Protein AF-0000000087516865 (afdb_homodimer)

Structure (mmCIF, N/CA/C/O backbone):
data_AF-0000000087516865-model_v1
#
loop_
_entity.id
_entity.type
_entity.pdbx_description
1 polymer 'ADF-H domain-containing protein'
#
loop_
_atom_site.group_PDB
_atom_site.id
_atom_site.type_symbol
_atom_site.label_atom_id
_atom_site.label_alt_id
_atom_site.label_comp_id
_atom_site.label_asym_id
_atom_site.label_entity_id
_atom_site.label_seq_id
_atom_site.pdbx_PDB_ins_code
_atom_site.Cartn_x
_atom_site.Cartn_y
_atom_site.Cartn_z
_atom_site.occupancy
_atom_site.B_iso_or_equiv
_atom_site.auth_seq_id
_atom_site.auth_comp_id
_atom_site.auth_asym_id
_atom_site.auth_atom_id
_atom_site.pdbx_PDB_model_num
ATOM 1 N N . MET A 1 1 ? 11.695 22.781 -21.797 1 30.11 1 MET A N 1
ATOM 2 C CA . MET A 1 1 ? 11.281 21.375 -21.797 1 30.11 1 MET A CA 1
ATOM 3 C C . MET A 1 1 ? 11.57 20.719 -20.453 1 30.11 1 MET A C 1
ATOM 5 O O . MET A 1 1 ? 12.734 20.531 -20.094 1 30.11 1 MET A O 1
ATOM 9 N N . GLN A 1 2 ? 11.273 21.016 -19.172 1 30.73 2 GLN A N 1
ATOM 10 C CA . GLN A 1 2 ? 12.008 20.766 -17.953 1 30.73 2 GLN A CA 1
ATOM 11 C C . GLN A 1 2 ? 11.891 19.297 -17.531 1 30.73 2 GLN A C 1
ATOM 13 O O . GLN A 1 2 ? 10.836 18.844 -17.078 1 30.73 2 GLN A O 1
ATOM 18 N N . ALA A 1 3 ? 12.273 18.328 -18.219 1 33.59 3 ALA A N 1
ATOM 19 C CA . ALA A 1 3 ? 12.148 16.875 -18.266 1 33.59 3 ALA A CA 1
ATOM 20 C C . ALA A 1 3 ? 12.891 16.234 -17.094 1 33.59 3 ALA A C 1
ATOM 22 O O . ALA A 1 3 ? 13.023 15.008 -17.047 1 33.59 3 ALA A O 1
ATOM 23 N N . ILE A 1 4 ? 13.914 16.797 -16.484 1 36.66 4 ILE A N 1
ATOM 24 C CA . ILE A 1 4 ? 15.117 16.422 -15.75 1 36.66 4 ILE A CA 1
ATOM 25 C C . ILE A 1 4 ? 14.742 15.586 -14.531 1 36.66 4 ILE A C 1
ATOM 27 O O . ILE A 1 4 ? 15.445 14.641 -14.172 1 36.66 4 ILE A O 1
ATOM 31 N N . ASN A 1 5 ? 13.781 16.094 -13.68 1 39.19 5 ASN A N 1
ATOM 32 C CA . ASN A 1 5 ? 13.578 15.727 -12.281 1 39.19 5 ASN A CA 1
ATOM 33 C C . ASN A 1 5 ? 13.211 14.25 -12.148 1 39.19 5 ASN A C 1
ATOM 35 O O . ASN A 1 5 ? 12.961 13.773 -11.039 1 39.19 5 ASN A O 1
ATOM 39 N N . LEU A 1 6 ? 12.797 13.703 -13.016 1 45.78 6 LEU A N 1
ATOM 40 C CA . LEU A 1 6 ? 12.547 12.273 -13.133 1 45.78 6 LEU A CA 1
ATOM 41 C C . LEU A 1 6 ? 13.789 11.469 -12.758 1 45.78 6 LEU A C 1
ATOM 43 O O . LEU A 1 6 ? 13.766 10.242 -12.75 1 45.78 6 LEU A O 1
ATOM 47 N N . ASP A 1 7 ? 15.141 12.062 -12.922 1 53.12 7 ASP A N 1
ATOM 48 C CA . ASP A 1 7 ? 16.484 11.578 -13.219 1 53.12 7 ASP A CA 1
ATOM 49 C C . ASP A 1 7 ? 17.031 10.75 -12.062 1 53.12 7 ASP A C 1
ATOM 51 O O . ASP A 1 7 ? 17.438 9.594 -12.25 1 53.12 7 ASP A O 1
ATOM 55 N N . PHE A 1 8 ? 17.828 11.5 -11.195 1 48.72 8 PHE A N 1
ATOM 56 C CA . PHE A 1 8 ? 18.609 10.82 -10.172 1 48.72 8 PHE A CA 1
ATOM 57 C C . PHE A 1 8 ? 17.703 10.109 -9.18 1 48.72 8 PHE A C 1
ATOM 59 O O . PHE A 1 8 ? 17.953 8.961 -8.812 1 48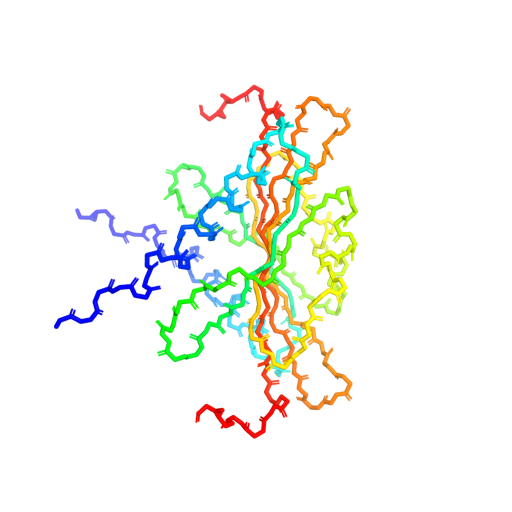.72 8 PHE A O 1
ATOM 66 N N . TYR A 1 9 ? 16.734 10.844 -8.844 1 59.59 9 TYR A N 1
ATOM 67 C CA . TYR A 1 9 ? 15.812 10.273 -7.863 1 59.59 9 TYR A CA 1
ATOM 68 C C . TYR A 1 9 ? 15.031 9.109 -8.469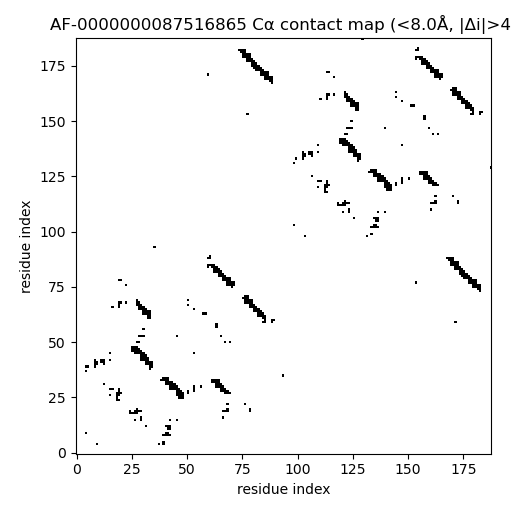 1 59.59 9 TYR A C 1
ATOM 70 O O . TYR A 1 9 ? 14.812 8.094 -7.805 1 59.59 9 TYR A O 1
ATOM 78 N N . SER A 1 10 ? 15.023 9.375 -9.695 1 70 10 SER A N 1
ATOM 79 C CA . SER A 1 10 ? 14.297 8.32 -10.406 1 70 10 SER A CA 1
ATOM 80 C C . SER A 1 10 ? 15.109 7.035 -10.469 1 70 10 SER A C 1
ATOM 82 O O . SER A 1 10 ? 14.57 5.941 -10.281 1 70 10 SER A O 1
ATOM 84 N N . LEU A 1 11 ? 16.453 7.383 -10.57 1 72.62 11 LEU A N 1
ATOM 85 C CA . LEU A 1 11 ? 17.297 6.203 -10.695 1 72.62 11 LEU A CA 1
ATOM 86 C C . LEU A 1 11 ? 17.391 5.461 -9.367 1 72.62 11 LEU A C 1
ATOM 88 O O . LEU A 1 11 ? 17.344 4.23 -9.328 1 72.62 11 LEU A O 1
ATOM 92 N N . SER A 1 12 ? 17.609 6.242 -8.367 1 81.56 12 SER A N 1
ATOM 93 C CA . SER A 1 12 ? 17.734 5.625 -7.055 1 81.56 12 SER A CA 1
ATOM 94 C C . SER A 1 12 ? 16.438 4.898 -6.664 1 81.56 12 SER A C 1
ATOM 96 O O . SER A 1 12 ? 16.484 3.797 -6.113 1 81.56 12 SER A O 1
ATOM 98 N N . ARG A 1 13 ? 15.344 5.488 -7.008 1 84.81 13 ARG A N 1
ATOM 99 C CA . ARG A 1 13 ? 14.055 4.883 -6.699 1 84.81 13 ARG A CA 1
ATOM 100 C C . ARG A 1 13 ? 13.836 3.609 -7.512 1 84.81 13 ARG A C 1
ATOM 102 O O . ARG A 1 13 ? 13.398 2.592 -6.973 1 84.81 13 ARG A O 1
ATOM 109 N N . LEU A 1 14 ? 14.266 3.746 -8.711 1 85.62 14 LEU A N 1
ATOM 110 C CA . LEU A 1 14 ? 14.094 2.598 -9.594 1 85.62 14 LEU A CA 1
ATOM 111 C C . LEU A 1 14 ? 14.977 1.437 -9.156 1 85.62 14 LEU A C 1
ATOM 113 O O . LEU A 1 14 ? 14.531 0.289 -9.117 1 85.62 14 LEU A O 1
ATOM 117 N N . THR A 1 15 ? 16.203 1.805 -8.852 1 91.25 15 THR A N 1
ATOM 118 C CA . THR A 1 15 ? 17.141 0.777 -8.422 1 91.25 15 THR A CA 1
ATOM 119 C C . THR A 1 15 ? 16.672 0.11 -7.137 1 91.25 15 THR A C 1
ATOM 121 O O . THR A 1 15 ? 16.719 -1.115 -7.012 1 91.25 15 THR A O 1
ATOM 124 N N . ALA A 1 16 ? 16.219 0.904 -6.258 1 92.56 16 ALA A N 1
ATOM 125 C CA . ALA A 1 16 ? 15.734 0.371 -4.984 1 92.56 16 ALA A CA 1
ATOM 126 C C . ALA A 1 16 ? 14.539 -0.547 -5.191 1 92.56 16 ALA A C 1
ATOM 128 O O . ALA A 1 16 ? 14.445 -1.612 -4.578 1 92.56 16 ALA A O 1
ATOM 129 N N . LYS A 1 17 ? 13.68 -0.044 -6.043 1 93 17 LYS A N 1
ATOM 130 C CA . LYS A 1 17 ? 12.5 -0.838 -6.367 1 93 17 LYS A CA 1
ATOM 131 C C . LYS A 1 17 ? 12.891 -2.176 -6.988 1 93 17 LYS A C 1
ATOM 133 O O . LYS A 1 17 ? 12.383 -3.225 -6.586 1 93 17 LYS A O 1
ATOM 138 N N . GLU A 1 18 ? 13.789 -2.15 -7.891 1 93.69 18 GLU A N 1
ATOM 139 C CA . GLU A 1 18 ? 14.234 -3.363 -8.57 1 93.69 18 GLU A CA 1
ATOM 140 C C . GLU A 1 18 ? 14.922 -4.32 -7.602 1 93.69 18 GLU A C 1
ATOM 142 O O . GLU A 1 18 ? 14.766 -5.539 -7.711 1 93.69 18 GLU A O 1
ATOM 147 N N . ASP A 1 19 ? 15.672 -3.762 -6.707 1 95.06 19 ASP A N 1
ATOM 148 C CA . ASP A 1 19 ? 16.344 -4.582 -5.703 1 95.06 19 ASP A CA 1
ATOM 149 C C . ASP A 1 19 ? 15.336 -5.336 -4.844 1 95.06 19 ASP A C 1
ATOM 151 O O . ASP A 1 19 ? 15.508 -6.523 -4.57 1 95.06 19 ASP A O 1
ATOM 155 N N . VAL A 1 20 ? 14.305 -4.684 -4.496 1 94.88 20 VAL A N 1
ATOM 156 C CA . VAL A 1 20 ? 13.289 -5.293 -3.646 1 94.88 20 VAL A CA 1
ATOM 157 C C . VAL A 1 20 ? 12.555 -6.383 -4.422 1 94.88 20 VAL A C 1
ATOM 159 O O . VAL A 1 20 ? 12.219 -7.43 -3.869 1 94.88 20 VAL A O 1
ATOM 162 N N . LEU A 1 21 ? 12.383 -6.148 -5.719 1 92.62 21 LEU A N 1
ATOM 163 C CA . LEU A 1 21 ? 11.625 -7.074 -6.551 1 92.62 21 LEU A CA 1
ATOM 164 C C . LEU A 1 21 ? 12.469 -8.297 -6.906 1 92.62 21 LEU A C 1
ATOM 166 O O . LEU A 1 21 ? 11.93 -9.328 -7.305 1 92.62 21 LEU A O 1
ATOM 170 N N . ASN A 1 22 ? 13.711 -8.172 -6.707 1 93 22 ASN A N 1
ATOM 171 C CA . ASN A 1 22 ? 14.641 -9.234 -7.066 1 93 22 ASN A CA 1
ATOM 172 C C . ASN A 1 22 ? 14.883 -10.188 -5.895 1 93 22 ASN A C 1
ATOM 174 O O . ASN A 1 22 ? 15.547 -9.836 -4.922 1 93 22 ASN A O 1
ATOM 178 N N . PRO A 1 23 ? 14.414 -11.398 -5.984 1 90.69 23 PRO A N 1
ATOM 179 C CA . PRO A 1 23 ? 14.57 -12.344 -4.883 1 90.69 23 PRO A CA 1
ATOM 180 C C . PRO A 1 23 ? 16.031 -12.688 -4.598 1 90.69 23 PRO A C 1
ATOM 182 O O . PRO A 1 23 ? 16.344 -13.242 -3.541 1 90.69 23 PRO A O 1
ATOM 185 N N . ARG A 1 24 ? 16.922 -12.336 -5.406 1 91.81 24 ARG A N 1
ATOM 186 C CA . ARG A 1 24 ? 18.344 -12.633 -5.23 1 91.81 24 ARG A CA 1
ATOM 187 C C . ARG A 1 24 ? 19.062 -11.484 -4.527 1 91.81 24 ARG A C 1
ATOM 189 O O . ARG A 1 24 ? 20.203 -11.641 -4.098 1 91.81 24 ARG A O 1
ATOM 196 N N . SER A 1 25 ? 18.391 -10.367 -4.438 1 94.06 25 SER A N 1
ATOM 197 C CA . SER A 1 25 ? 19 -9.211 -3.795 1 94.06 25 SER A CA 1
ATOM 198 C C . SER A 1 25 ? 18.906 -9.297 -2.277 1 94.06 25 SER A C 1
ATOM 200 O O . SER A 1 25 ? 17.891 -9.758 -1.746 1 94.06 25 SER A O 1
ATOM 202 N N . SER A 1 26 ? 19.922 -8.781 -1.544 1 94.5 26 SER A N 1
ATOM 203 C CA . SER A 1 26 ? 19.859 -8.719 -0.087 1 94.5 26 SER A CA 1
ATOM 204 C C . SER A 1 26 ? 18.953 -7.594 0.386 1 94.5 26 SER A C 1
ATOM 206 O O . SER A 1 26 ? 18.469 -7.617 1.515 1 94.5 26 SER A O 1
ATOM 208 N N . ILE A 1 27 ? 18.812 -6.566 -0.477 1 95.25 27 ILE A N 1
ATOM 209 C CA . ILE A 1 27 ? 17.922 -5.461 -0.157 1 95.25 27 ILE A CA 1
ATOM 210 C C . ILE A 1 27 ? 16.469 -5.887 -0.373 1 95.25 27 ILE A C 1
ATOM 212 O O . ILE A 1 27 ? 16.078 -6.215 -1.494 1 95.25 27 ILE A O 1
ATOM 216 N N . ASN A 1 28 ? 15.781 -5.922 0.75 1 96.25 28 ASN A N 1
ATOM 217 C CA . ASN A 1 28 ? 14.422 -6.441 0.596 1 96.25 28 ASN A CA 1
ATOM 218 C C . ASN A 1 28 ? 13.375 -5.414 1.013 1 96.25 28 ASN A C 1
ATOM 220 O O . ASN A 1 28 ? 12.188 -5.727 1.093 1 96.25 28 ASN A O 1
ATOM 224 N N . TRP A 1 29 ? 13.766 -4.238 1.373 1 96.62 29 TRP A N 1
ATOM 225 C CA . TRP A 1 29 ? 12.797 -3.17 1.573 1 96.62 29 TRP A CA 1
ATOM 226 C C . TRP A 1 29 ? 13.383 -1.817 1.186 1 96.62 29 TRP A C 1
ATOM 228 O O . TRP A 1 29 ? 14.602 -1.644 1.176 1 96.62 29 TRP A O 1
ATOM 238 N N . ALA A 1 30 ? 12.531 -0.885 0.83 1 95.75 30 ALA A N 1
ATOM 239 C CA . ALA A 1 30 ? 12.859 0.488 0.46 1 95.75 30 ALA A CA 1
ATOM 240 C C . ALA A 1 30 ? 11.75 1.45 0.872 1 95.75 30 ALA A C 1
ATOM 242 O O . ALA A 1 30 ? 10.57 1.099 0.832 1 95.75 30 ALA A O 1
ATOM 243 N N . LEU A 1 31 ? 12.188 2.646 1.253 1 94.12 31 LEU A N 1
ATOM 244 C CA . LEU A 1 31 ? 11.273 3.701 1.668 1 94.12 31 LEU A CA 1
ATOM 245 C C . LEU A 1 31 ? 11.414 4.93 0.775 1 94.12 31 LEU A C 1
ATOM 247 O O . LEU A 1 31 ? 12.531 5.387 0.513 1 94.12 31 LEU A O 1
ATOM 251 N N . PHE A 1 32 ? 10.266 5.387 0.317 1 91.69 32 PHE A N 1
ATOM 252 C CA . PHE A 1 32 ? 10.242 6.551 -0.562 1 91.69 32 PHE A CA 1
ATOM 253 C C . PHE A 1 32 ? 9.438 7.684 0.066 1 91.69 32 PHE A C 1
ATOM 255 O O . PHE A 1 32 ? 8.391 7.453 0.673 1 91.69 32 PHE A O 1
ATOM 262 N N . ALA A 1 33 ? 10.008 8.812 -0.042 1 88.38 33 ALA A N 1
ATOM 263 C CA . ALA A 1 33 ? 9.32 10 0.451 1 88.38 33 ALA A CA 1
ATOM 264 C C . ALA A 1 33 ? 8.852 10.883 -0.704 1 88.38 33 ALA A C 1
ATOM 266 O O . ALA A 1 33 ? 9.547 11.016 -1.714 1 88.38 33 ALA A O 1
ATOM 267 N N . TYR A 1 34 ? 7.656 11.32 -0.483 1 78.88 34 TYR A N 1
ATOM 268 C CA . TYR A 1 34 ? 7.121 12.273 -1.453 1 78.88 34 TYR A CA 1
ATOM 269 C C . TYR A 1 34 ? 7.77 13.641 -1.294 1 78.88 34 TYR A C 1
ATOM 271 O O . TYR A 1 34 ? 7.867 14.164 -0.181 1 78.88 34 TYR A O 1
ATOM 279 N N . ASP A 1 35 ? 8.336 14 -2.441 1 70.75 35 ASP A N 1
ATOM 280 C CA . ASP A 1 35 ? 8.891 15.352 -2.459 1 70.75 35 ASP A CA 1
ATOM 281 C C . ASP A 1 35 ? 7.84 16.359 -2.918 1 70.75 35 ASP A C 1
ATOM 283 O O . ASP A 1 35 ? 7.398 16.328 -4.066 1 70.75 35 ASP A O 1
ATOM 287 N N . GLY A 1 36 ? 7.18 17.078 -2.062 1 64.12 36 GLY A N 1
ATOM 288 C CA . GLY A 1 36 ? 6.137 18.062 -2.301 1 64.12 36 GLY A CA 1
ATOM 289 C C . GLY A 1 36 ? 6.488 19.047 -3.391 1 64.12 36 GLY A C 1
ATOM 290 O O . GLY A 1 36 ? 5.602 19.562 -4.078 1 64.12 36 GLY A O 1
ATOM 291 N N . ILE A 1 37 ? 7.723 19.297 -3.578 1 59.56 37 ILE A N 1
ATOM 292 C CA . ILE A 1 37 ? 8.117 20.344 -4.527 1 59.56 37 ILE A CA 1
ATOM 293 C C . ILE A 1 37 ? 8.031 19.797 -5.949 1 59.56 37 ILE A C 1
ATOM 295 O O . ILE A 1 37 ? 7.43 20.422 -6.824 1 59.56 37 ILE A O 1
ATOM 299 N N . THR A 1 38 ? 8.469 18.562 -6.188 1 60.38 38 THR A N 1
ATOM 300 C CA . THR A 1 38 ? 8.539 18.016 -7.531 1 60.38 38 THR A CA 1
ATOM 301 C C . THR A 1 38 ? 7.473 16.938 -7.73 1 60.38 38 THR A C 1
ATOM 303 O O . THR A 1 38 ? 7.246 16.484 -8.852 1 60.38 38 THR A O 1
ATOM 306 N N . ASN A 1 39 ? 6.695 16.703 -6.695 1 66.25 39 ASN A N 1
ATOM 307 C CA . ASN A 1 39 ? 5.703 15.633 -6.715 1 66.25 39 ASN A CA 1
ATOM 308 C C . ASN A 1 39 ? 6.336 14.289 -7.055 1 66.25 39 ASN A C 1
ATOM 310 O O . ASN A 1 39 ? 5.711 13.453 -7.703 1 66.25 39 ASN A O 1
ATOM 314 N N . ASN A 1 40 ? 7.664 14.32 -6.93 1 71.88 40 ASN A N 1
ATOM 315 C CA . ASN A 1 40 ? 8.367 13.062 -7.184 1 71.88 40 ASN A CA 1
ATOM 316 C C . ASN A 1 40 ? 8.664 12.32 -5.883 1 71.88 40 ASN A C 1
ATOM 318 O O . ASN A 1 40 ? 8.688 12.922 -4.809 1 71.88 40 ASN A O 1
ATOM 322 N N . LEU A 1 41 ? 8.711 10.945 -6.09 1 77.56 41 LEU A N 1
ATOM 323 C CA . LEU A 1 41 ? 9.133 10.117 -4.965 1 77.56 41 LEU A CA 1
ATOM 324 C C . LEU A 1 41 ? 10.656 10.062 -4.875 1 77.56 41 LEU A C 1
ATOM 326 O O . LEU A 1 41 ? 11.336 9.953 -5.895 1 77.56 41 LEU A O 1
ATOM 330 N N . LYS A 1 42 ? 11.203 10.336 -3.686 1 86.31 42 LYS A N 1
ATOM 331 C CA . LYS A 1 42 ? 12.625 10.211 -3.398 1 86.31 42 LYS A CA 1
ATOM 332 C C . LYS A 1 42 ? 12.898 9.023 -2.482 1 86.31 42 LYS A C 1
ATOM 334 O O . LYS A 1 42 ? 12.156 8.781 -1.53 1 86.31 42 LYS A O 1
ATOM 339 N N . LEU A 1 43 ? 13.984 8.336 -2.834 1 90.81 43 LEU A N 1
ATOM 340 C CA . LEU A 1 43 ? 14.391 7.258 -1.937 1 90.81 43 LEU A CA 1
ATOM 341 C C . LEU A 1 43 ? 14.836 7.812 -0.587 1 90.81 43 LEU A C 1
ATOM 343 O O . LEU A 1 43 ? 15.734 8.648 -0.521 1 90.81 43 LEU A O 1
ATOM 347 N N . SER A 1 44 ? 14.18 7.418 0.379 1 91.06 44 SER A N 1
ATOM 348 C CA . SER A 1 44 ? 14.484 7.883 1.728 1 91.06 44 SER A CA 1
ATOM 349 C C . SER A 1 44 ? 15.391 6.902 2.459 1 91.06 44 SER A C 1
ATOM 351 O O . SER A 1 44 ? 16.297 7.309 3.197 1 91.06 44 SER A O 1
ATOM 353 N N . ASP A 1 45 ? 15.156 5.656 2.359 1 93.44 45 ASP A N 1
ATOM 354 C CA . ASP A 1 45 ? 15.922 4.613 3.033 1 93.44 45 ASP A CA 1
ATOM 355 C C . ASP A 1 45 ? 15.664 3.248 2.398 1 93.44 45 ASP A C 1
ATOM 357 O O . ASP A 1 45 ? 14.695 3.072 1.661 1 93.44 45 ASP A O 1
ATOM 361 N N . SER A 1 46 ? 16.531 2.355 2.584 1 94.5 46 SER A N 1
ATOM 362 C CA . SER A 1 46 ? 16.391 0.972 2.143 1 94.5 46 SER A CA 1
ATOM 363 C C . SER A 1 46 ? 17.25 0.031 2.98 1 94.5 46 SER A C 1
ATOM 365 O O . SER A 1 46 ? 18.125 0.479 3.729 1 94.5 46 SER A O 1
ATOM 367 N N . GLY A 1 47 ? 16.906 -1.174 2.949 1 94.44 47 GLY A N 1
ATOM 368 C CA . GLY A 1 47 ? 17.703 -2.107 3.736 1 94.44 47 GLY A CA 1
ATOM 369 C C . GLY A 1 47 ? 17.266 -3.551 3.555 1 94.44 47 GLY A C 1
ATOM 370 O O . GLY A 1 47 ? 16.5 -3.865 2.648 1 94.44 47 GLY A O 1
ATOM 371 N N . ALA A 1 48 ? 18 -4.383 4.41 1 91.88 48 ALA A N 1
ATOM 372 C CA . ALA A 1 48 ? 17.781 -5.824 4.309 1 91.88 48 ALA A CA 1
ATOM 373 C C . ALA A 1 48 ? 17.266 -6.398 5.621 1 91.88 48 ALA A C 1
ATOM 375 O O . ALA A 1 48 ? 17.438 -5.793 6.684 1 91.88 48 ALA A O 1
ATOM 376 N N . ASP A 1 49 ? 16.547 -7.621 5.504 1 82.81 49 ASP A N 1
ATOM 377 C CA . ASP A 1 49 ? 16.25 -8.586 6.559 1 82.81 49 ASP A CA 1
ATOM 378 C C . ASP A 1 49 ? 14.922 -8.242 7.242 1 82.81 49 ASP A C 1
ATOM 380 O O . ASP A 1 49 ? 13.945 -8.984 7.125 1 82.81 49 ASP A O 1
ATOM 384 N N . ASP A 1 50 ? 14.898 -7.176 8.016 1 85.12 50 ASP A N 1
ATOM 385 C CA . ASP A 1 50 ? 13.727 -7.02 8.859 1 85.12 50 ASP A CA 1
ATOM 386 C C . ASP A 1 50 ? 12.805 -5.922 8.328 1 85.12 50 ASP A C 1
ATOM 388 O O . ASP A 1 50 ? 13.172 -4.742 8.336 1 85.12 50 ASP A O 1
ATOM 392 N N . VAL A 1 51 ? 11.617 -6.309 7.82 1 85.56 51 VAL A N 1
ATOM 393 C CA . VAL A 1 51 ? 10.633 -5.371 7.293 1 85.56 51 VAL A CA 1
ATOM 394 C C . VAL A 1 51 ? 10.125 -4.469 8.414 1 85.56 51 VAL A C 1
ATOM 396 O O . VAL A 1 51 ? 9.633 -3.365 8.164 1 85.56 51 VAL A O 1
ATOM 399 N N . SER A 1 52 ? 10.305 -5.016 9.648 1 89.19 52 SER A N 1
ATOM 400 C CA . SER A 1 52 ? 9.922 -4.195 10.797 1 89.19 52 SER A CA 1
ATOM 401 C C . SER A 1 52 ? 10.688 -2.877 10.812 1 89.19 52 SER A C 1
ATOM 403 O O . SER A 1 52 ? 10.195 -1.875 11.336 1 89.19 52 SER A O 1
ATOM 405 N N . ASP A 1 53 ? 11.867 -2.939 10.266 1 90.56 53 ASP A N 1
ATOM 406 C CA . ASP A 1 53 ? 12.648 -1.715 10.148 1 90.56 53 ASP A CA 1
ATOM 407 C C . ASP A 1 53 ? 11.953 -0.694 9.25 1 90.56 53 ASP A C 1
ATOM 409 O O . ASP A 1 53 ? 11.977 0.506 9.531 1 90.56 53 ASP A O 1
ATOM 413 N N . LEU A 1 54 ? 11.359 -1.147 8.219 1 91.31 54 LEU A N 1
ATOM 414 C CA . LEU A 1 54 ? 10.594 -0.295 7.316 1 91.31 54 LEU A CA 1
ATOM 415 C C . LEU A 1 54 ? 9.398 0.331 8.039 1 91.31 54 LEU A C 1
ATOM 417 O O . LEU A 1 54 ? 9.18 1.541 7.949 1 91.31 54 LEU A O 1
ATOM 421 N N . ALA A 1 55 ? 8.664 -0.492 8.734 1 87.81 55 ALA A N 1
ATOM 422 C CA . ALA A 1 55 ? 7.473 -0.028 9.438 1 87.81 55 ALA A CA 1
ATOM 423 C C . ALA A 1 55 ? 7.816 1.076 10.438 1 87.81 55 ALA A C 1
ATOM 425 O O . ALA A 1 55 ? 7.047 2.023 10.609 1 87.81 55 ALA A O 1
ATOM 426 N N . GLY A 1 56 ? 8.977 0.913 10.977 1 88.25 56 GLY A N 1
ATOM 427 C CA . GLY A 1 56 ? 9.406 1.867 11.984 1 88.25 56 GLY A CA 1
ATOM 428 C C . GLY A 1 56 ? 9.789 3.217 11.406 1 88.25 56 GLY A C 1
ATOM 429 O O . GLY A 1 56 ? 9.977 4.188 12.148 1 88.25 56 GLY A O 1
ATOM 430 N N . ARG A 1 57 ? 9.867 3.279 10.156 1 86.62 57 ARG A N 1
ATOM 431 C CA . ARG A 1 57 ? 10.336 4.508 9.523 1 86.62 57 ARG A CA 1
ATOM 432 C C . ARG A 1 57 ? 9.164 5.395 9.117 1 86.62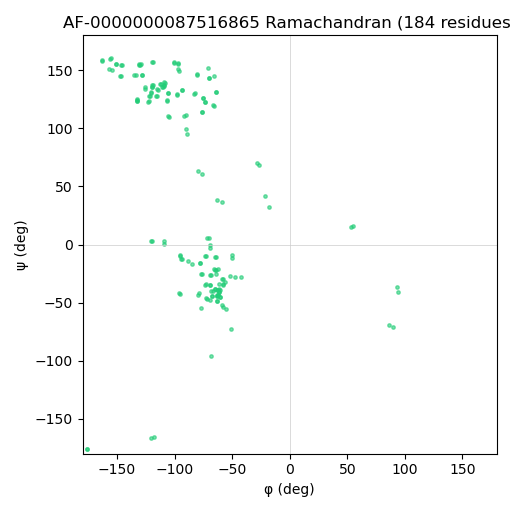 57 ARG A C 1
ATOM 434 O O . ARG A 1 57 ? 9.352 6.555 8.75 1 86.62 57 ARG A O 1
ATOM 441 N N . PHE A 1 58 ? 7.957 4.836 9.211 1 86.12 58 PHE A N 1
ATOM 442 C CA . PHE A 1 58 ? 6.785 5.629 8.867 1 86.12 58 PHE A CA 1
ATOM 443 C C . PHE A 1 58 ? 6.465 6.629 9.969 1 86.12 58 PHE A C 1
ATOM 445 O O . PHE A 1 58 ? 6.422 6.273 11.148 1 86.12 58 PHE A O 1
ATOM 452 N N . TYR A 1 59 ? 6.371 7.918 9.516 1 77.88 59 TYR A N 1
ATOM 453 C CA . TYR A 1 59 ? 6 8.984 10.438 1 77.88 59 TYR A CA 1
ATOM 454 C C . TYR A 1 59 ? 4.84 9.805 9.883 1 77.88 59 TYR A C 1
ATOM 456 O O . TYR A 1 59 ? 4.711 9.969 8.664 1 77.88 59 TYR A O 1
ATOM 464 N N . PRO A 1 60 ? 3.973 10.289 10.766 1 70.5 60 PRO A N 1
ATOM 465 C CA . PRO A 1 60 ? 2.762 11 10.352 1 70.5 60 PRO A CA 1
ATOM 466 C C . PRO A 1 60 ? 3.064 12.359 9.727 1 70.5 60 PRO A C 1
ATOM 468 O O . PRO A 1 60 ? 2.168 13 9.164 1 70.5 60 PRO A O 1
ATOM 471 N N . SER A 1 61 ? 4.273 12.766 9.625 1 73.31 61 SER A N 1
ATOM 472 C CA . SER A 1 61 ? 4.547 14.148 9.25 1 73.31 61 SER A CA 1
ATOM 473 C C . SER A 1 61 ? 4.621 14.305 7.73 1 73.31 61 SER A C 1
ATOM 475 O O . SER A 1 61 ? 4.531 15.414 7.207 1 73.31 61 SER A O 1
ATOM 477 N N . ARG A 1 62 ? 4.73 13.281 6.969 1 78.5 62 ARG A N 1
ATOM 478 C CA . ARG A 1 62 ? 4.797 13.383 5.516 1 78.5 62 ARG A CA 1
ATOM 479 C C . ARG A 1 62 ? 4.355 12.078 4.859 1 78.5 62 ARG A C 1
ATOM 481 O O . ARG A 1 62 ? 4.465 11.008 5.461 1 78.5 62 ARG A O 1
ATOM 488 N N . PRO A 1 63 ? 3.805 12.219 3.629 1 87 63 PRO A N 1
ATOM 489 C CA . PRO A 1 63 ? 3.447 11 2.91 1 87 63 PRO A CA 1
ATOM 490 C C . PRO A 1 63 ? 4.664 10.141 2.566 1 87 63 PRO A C 1
ATOM 492 O O . PRO A 1 63 ? 5.699 10.664 2.148 1 87 63 PRO A O 1
ATOM 495 N N . LEU A 1 64 ? 4.551 8.875 2.875 1 91.62 64 LEU A N 1
ATOM 496 C CA . LEU A 1 64 ? 5.613 7.922 2.58 1 91.62 64 LEU A CA 1
ATOM 497 C C . LEU A 1 64 ? 5.059 6.684 1.885 1 91.62 64 LEU A C 1
ATOM 499 O O . LEU A 1 64 ? 3.875 6.367 2.025 1 91.62 64 LEU A O 1
ATOM 503 N N . CYS A 1 65 ? 6.02 6.098 1.142 1 93.25 65 CYS A N 1
ATOM 504 C CA . CYS A 1 65 ? 5.711 4.828 0.494 1 93.25 65 CYS A CA 1
ATOM 505 C C . CYS A 1 65 ? 6.82 3.811 0.731 1 93.25 65 CYS A C 1
ATOM 507 O O . CYS A 1 65 ? 7.992 4.094 0.479 1 93.25 65 CYS A O 1
ATOM 509 N N . GLY A 1 66 ? 6.402 2.699 1.27 1 95 66 GLY A N 1
ATOM 510 C CA . GLY A 1 66 ? 7.34 1.613 1.509 1 95 66 GLY A CA 1
ATOM 511 C C . GLY A 1 66 ? 7.094 0.407 0.622 1 95 66 GLY A C 1
ATOM 512 O O . GLY A 1 66 ? 5.945 0.047 0.357 1 95 66 GLY A O 1
ATOM 513 N N . LEU A 1 67 ? 8.148 -0.126 0.149 1 95.38 67 LEU A N 1
ATOM 514 C CA . LEU A 1 67 ? 8.125 -1.378 -0.6 1 95.38 67 LEU A CA 1
ATOM 515 C C . LEU A 1 67 ? 8.953 -2.447 0.101 1 95.38 67 LEU A C 1
ATOM 517 O O . LEU A 1 67 ? 10.062 -2.17 0.573 1 95.38 67 LEU A O 1
ATOM 521 N N . CYS A 1 68 ? 8.383 -3.668 0.131 1 95.94 68 CYS A N 1
ATOM 522 C CA . CYS A 1 68 ? 9.188 -4.711 0.76 1 95.94 68 CYS A CA 1
ATOM 523 C C . CYS A 1 68 ? 8.875 -6.078 0.165 1 95.94 68 CYS A C 1
ATOM 525 O O . CYS A 1 68 ? 7.797 -6.281 -0.401 1 95.94 68 CYS A O 1
ATOM 527 N N . ARG A 1 69 ? 9.789 -6.93 0.253 1 93.94 69 ARG A N 1
ATOM 528 C CA . ARG A 1 69 ? 9.672 -8.336 -0.119 1 93.94 69 ARG A CA 1
ATOM 529 C C . ARG A 1 69 ? 9.609 -9.227 1.117 1 93.94 69 ARG A C 1
ATOM 531 O O . ARG A 1 69 ? 10.461 -9.133 2 1 93.94 69 ARG A O 1
ATOM 538 N N . VAL A 1 70 ? 8.555 -9.984 1.137 1 89.69 70 VAL A N 1
ATOM 539 C CA . VAL A 1 70 ? 8.375 -10.914 2.248 1 89.69 70 VAL A CA 1
ATOM 540 C C . VAL A 1 70 ? 8.414 -12.352 1.732 1 89.69 70 VAL A C 1
ATOM 542 O O . VAL A 1 70 ? 7.746 -12.68 0.75 1 89.69 70 VAL A O 1
ATOM 545 N N . GLY A 1 71 ? 9.273 -13.117 2.393 1 84.69 71 GLY A N 1
ATOM 546 C CA . GLY A 1 71 ? 9.359 -14.516 2.008 1 84.69 71 GLY A CA 1
ATOM 547 C C . GLY A 1 71 ? 8.133 -15.32 2.398 1 84.69 71 GLY A C 1
ATOM 548 O O . GLY A 1 71 ? 7.465 -15 3.385 1 84.69 71 GLY A O 1
ATOM 549 N N . THR A 1 72 ? 7.762 -16.281 1.479 1 77.06 72 THR A N 1
ATOM 550 C CA . THR A 1 72 ? 6.699 -17.234 1.798 1 77.06 72 THR A CA 1
ATOM 551 C C . THR A 1 72 ? 7.285 -18.578 2.229 1 77.06 72 THR A C 1
ATOM 553 O O . THR A 1 72 ? 8.5 -18.781 2.143 1 77.06 72 THR A O 1
ATOM 556 N N . GLU A 1 73 ? 6.484 -19.406 3.008 1 72.88 73 GLU A N 1
ATOM 557 C CA . GLU A 1 73 ? 6.914 -20.719 3.457 1 72.88 73 GLU A CA 1
ATOM 558 C C . GLU A 1 73 ? 7.457 -21.547 2.299 1 72.88 73 GLU A C 1
ATOM 560 O O . GLU A 1 73 ? 8.289 -22.438 2.498 1 72.88 73 GLU A O 1
ATOM 565 N N . GLY A 1 74 ? 7.301 -21.156 1.049 1 72.56 74 GLY A N 1
ATOM 566 C CA . GLY A 1 74 ? 7.797 -21.812 -0.142 1 72.56 74 GLY A CA 1
ATOM 567 C C . GLY A 1 74 ? 8.781 -20.984 -0.933 1 72.56 74 GLY A C 1
ATOM 568 O O . GLY A 1 74 ? 9.602 -20.266 -0.352 1 72.56 74 GLY A O 1
ATOM 569 N N . THR A 1 75 ? 9 -21.391 -2.084 1 73.44 75 THR A N 1
ATOM 570 C CA . THR A 1 75 ? 9.922 -20.703 -2.973 1 73.44 75 THR A CA 1
ATOM 571 C C . THR A 1 75 ? 9.328 -19.375 -3.449 1 73.44 75 THR A C 1
ATOM 573 O O . THR A 1 75 ? 9.977 -18.625 -4.18 1 73.44 75 THR A O 1
ATOM 576 N N . GLY A 1 76 ? 8.172 -19.109 -2.836 1 81.94 76 GLY A N 1
ATOM 577 C CA . GLY A 1 76 ? 7.52 -17.906 -3.328 1 81.94 76 GLY A CA 1
ATOM 578 C C . GLY A 1 76 ? 7.805 -16.672 -2.473 1 81.94 76 GLY A C 1
ATOM 579 O O . GLY A 1 76 ? 8.531 -16.766 -1.48 1 81.94 76 GLY A O 1
ATOM 580 N N . HIS A 1 77 ? 7.695 -15.586 -3.014 1 89.81 77 HIS A N 1
ATOM 581 C CA . HIS A 1 77 ? 7.801 -14.336 -2.266 1 89.81 77 HIS A CA 1
ATOM 582 C C . HIS A 1 77 ? 6.633 -13.406 -2.574 1 89.81 77 HIS A C 1
ATOM 584 O O . HIS A 1 77 ? 5.941 -13.586 -3.58 1 89.81 77 HIS A O 1
ATOM 590 N N . CYS A 1 78 ? 6.375 -12.539 -1.578 1 90.69 78 CYS A N 1
ATOM 591 C CA . CYS A 1 78 ? 5.352 -11.508 -1.741 1 90.69 78 CYS A CA 1
ATOM 592 C C . CYS A 1 78 ? 5.969 -10.117 -1.736 1 90.69 78 CYS A C 1
ATOM 594 O O . CYS A 1 78 ? 6.895 -9.852 -0.969 1 90.69 78 CYS A O 1
ATOM 596 N N . ILE A 1 79 ? 5.512 -9.391 -2.715 1 93.06 79 ILE A N 1
ATOM 597 C CA . ILE A 1 79 ? 5.871 -7.98 -2.705 1 93.06 79 ILE A CA 1
ATOM 598 C C . ILE A 1 79 ? 4.73 -7.16 -2.1 1 93.06 79 ILE A C 1
ATOM 600 O O . ILE A 1 79 ? 3.576 -7.293 -2.512 1 93.06 79 ILE A O 1
ATOM 604 N N . VAL A 1 80 ? 5.109 -6.297 -1.102 1 93.38 80 VAL A N 1
ATOM 605 C CA . VAL A 1 80 ? 4.105 -5.508 -0.399 1 93.38 80 VAL A CA 1
ATOM 606 C C . VAL A 1 80 ? 4.426 -4.02 -0.539 1 93.38 80 VAL A C 1
ATOM 608 O O . VAL A 1 80 ? 5.574 -3.609 -0.359 1 93.38 80 VAL A O 1
ATOM 611 N N . LEU A 1 81 ? 3.436 -3.322 -0.971 1 93.62 81 LEU A N 1
ATOM 612 C CA . LEU A 1 81 ? 3.514 -1.865 -1.005 1 93.62 81 LEU A CA 1
ATOM 613 C C . LEU A 1 81 ? 2.674 -1.249 0.109 1 93.62 81 LEU A C 1
ATOM 615 O O . LEU A 1 81 ? 1.528 -1.651 0.324 1 93.62 81 LEU A O 1
ATOM 619 N N . ILE A 1 82 ? 3.271 -0.339 0.861 1 93.75 82 ILE A N 1
ATOM 620 C CA . ILE A 1 82 ? 2.574 0.392 1.913 1 93.75 82 ILE A CA 1
ATOM 621 C C . ILE A 1 82 ? 2.674 1.893 1.651 1 93.75 82 ILE A C 1
ATOM 623 O O . ILE A 1 82 ? 3.771 2.428 1.479 1 93.75 82 ILE A O 1
ATOM 627 N N . ALA A 1 83 ? 1.551 2.494 1.571 1 92.25 83 ALA A N 1
ATOM 628 C CA . ALA A 1 83 ? 1.502 3.945 1.422 1 92.25 83 ALA A CA 1
ATOM 629 C C . ALA A 1 83 ? 0.629 4.578 2.502 1 92.25 83 ALA A C 1
ATOM 631 O O . ALA A 1 83 ? -0.455 4.078 2.807 1 92.25 83 ALA A O 1
ATOM 632 N N . TRP A 1 84 ? 1.115 5.68 3.111 1 89.81 84 TRP A N 1
ATOM 633 C CA . TRP A 1 84 ? 0.282 6.344 4.109 1 89.81 84 TRP A CA 1
ATOM 634 C C . TRP A 1 84 ? 0.29 7.855 3.904 1 89.81 84 TRP A C 1
ATOM 636 O O . TRP A 1 84 ? 1.304 8.43 3.498 1 89.81 84 TRP A O 1
ATOM 646 N N . VAL A 1 85 ? -0.789 8.43 4.191 1 87.69 85 VAL A N 1
ATOM 647 C CA . VAL A 1 85 ? -1.001 9.867 4.156 1 87.69 85 VAL A CA 1
ATOM 648 C C . VAL A 1 85 ? -1.694 10.32 5.441 1 87.69 85 VAL A C 1
ATOM 650 O O . VAL A 1 85 ? -2.693 9.727 5.855 1 87.69 85 VAL A O 1
ATOM 653 N N . SER A 1 86 ? -1.062 11.203 6.074 1 86.44 86 SER A N 1
ATOM 654 C CA . SER A 1 86 ? -1.639 11.711 7.316 1 86.44 86 SER A CA 1
ATOM 655 C C . SER A 1 86 ? -2.469 12.961 7.066 1 86.44 86 SER A C 1
ATOM 657 O O . SER A 1 86 ? -2.082 13.82 6.27 1 86.44 86 SER A O 1
ATOM 659 N N . TYR A 1 87 ? -3.619 12.977 7.621 1 80.19 87 TYR A N 1
ATOM 660 C CA . TYR A 1 87 ? -4.512 14.125 7.559 1 80.19 87 TYR A CA 1
ATOM 661 C C . TYR A 1 87 ? -4.629 14.805 8.914 1 80.19 87 TYR A C 1
ATOM 663 O O . TYR A 1 87 ? -4.711 14.133 9.945 1 80.19 87 TYR A O 1
ATOM 671 N N . GLY A 1 88 ? -4.559 16.188 8.891 1 69.81 88 GLY A N 1
ATOM 672 C CA . GLY A 1 88 ? -4.82 16.969 10.102 1 69.81 88 GLY A CA 1
ATOM 673 C C . GLY A 1 88 ? -3.564 17.281 10.891 1 69.81 88 GLY A C 1
ATOM 674 O O . GLY A 1 88 ? -3.607 18.031 11.859 1 69.81 88 GLY A O 1
ATOM 675 N N . SER A 1 89 ? -2.6 16.297 10.922 1 55.06 89 SER A N 1
ATOM 676 C CA . SER A 1 89 ? -1.541 16.75 11.82 1 55.06 89 SER A CA 1
ATOM 677 C C . SER A 1 89 ? -0.999 18.109 11.406 1 55.06 89 SER A C 1
ATOM 679 O O . SER A 1 89 ? -0.404 18.812 12.211 1 55.06 89 SER A O 1
ATOM 681 N N . GLN A 1 90 ? -0.501 18.375 10.18 1 48.56 90 GLN A N 1
ATOM 682 C CA . GLN A 1 90 ? 0.203 19.641 10 1 48.56 90 GLN A CA 1
ATOM 683 C C . GLN A 1 90 ? -0.742 20.828 10.172 1 48.56 90 GLN A C 1
ATOM 685 O O . GLN A 1 90 ? -1.953 20.688 9.984 1 48.56 90 GLN A O 1
ATOM 690 N N . SER A 1 91 ? -0.149 22.031 10.805 1 41.66 91 SER A N 1
ATOM 691 C CA . SER A 1 91 ? 0.172 23.281 10.117 1 41.66 91 SER A CA 1
ATOM 692 C C . SER A 1 91 ? 0.502 23.016 8.648 1 41.66 91 SER A C 1
ATOM 694 O O . SER A 1 91 ? 1.435 22.281 8.336 1 41.66 91 SER A O 1
ATOM 696 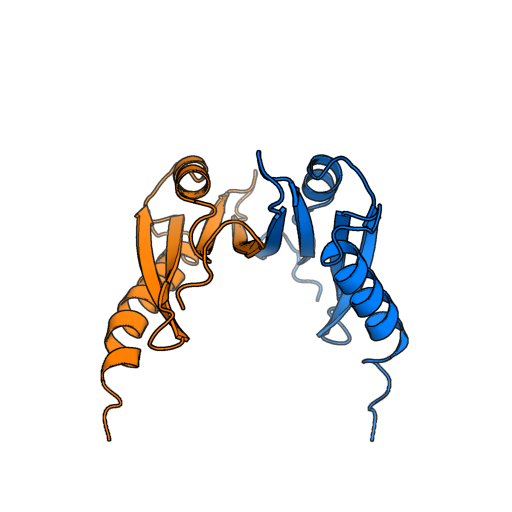N N . ASN A 1 92 ? -0.345 22.641 7.715 1 39.91 92 ASN A N 1
ATOM 697 C CA . A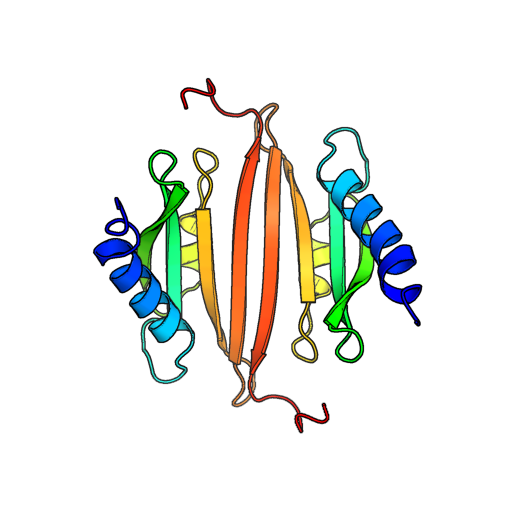SN A 1 92 ? -0.245 22.547 6.266 1 39.91 92 ASN A CA 1
ATOM 698 C C . ASN A 1 9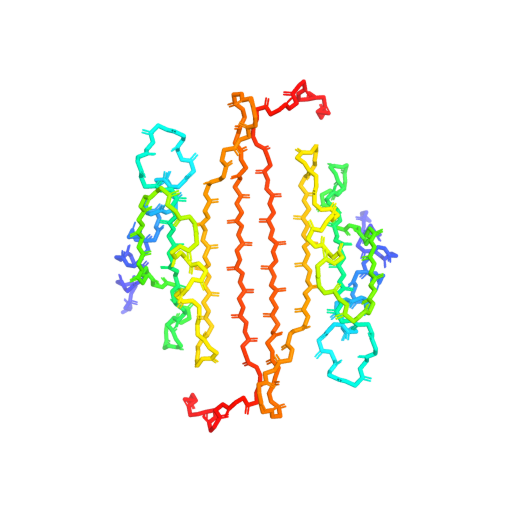2 ? 0.923 23.359 5.727 1 39.91 92 ASN A C 1
ATOM 700 O O . ASN A 1 92 ? 0.776 24.562 5.461 1 39.91 92 ASN A O 1
ATOM 704 N N . ASN A 1 93 ? 2.008 23.516 6.398 1 35.41 93 ASN A N 1
ATOM 705 C CA . ASN A 1 93 ? 2.971 24.359 5.707 1 35.41 93 ASN A CA 1
ATOM 706 C C . ASN A 1 93 ? 3.43 23.734 4.395 1 35.41 93 ASN A C 1
ATOM 708 O O . ASN A 1 93 ? 4.219 22.781 4.395 1 35.41 93 ASN A O 1
ATOM 712 N N . PHE A 1 94 ? 2.561 23.062 3.6 1 29.02 94 PHE A N 1
ATOM 713 C CA . PHE A 1 94 ? 3.141 23.047 2.262 1 29.02 94 PHE A CA 1
ATOM 714 C C . PHE A 1 94 ? 3.24 24.453 1.69 1 29.02 94 PHE A C 1
ATOM 716 O O . PHE A 1 94 ? 2.426 25.312 2.016 1 29.02 94 PHE A O 1
ATOM 723 N N . MET B 1 1 ? -20.766 -2.842 -26.984 1 31.14 1 MET B N 1
ATOM 724 C CA . MET B 1 1 ? -19.719 -1.979 -26.438 1 31.14 1 MET B CA 1
ATOM 725 C C . MET B 1 1 ? -19.625 -2.131 -24.922 1 31.14 1 MET B C 1
ATOM 727 O O . MET B 1 1 ? -20.578 -1.813 -24.203 1 31.14 1 MET B O 1
ATOM 731 N N . GLN B 1 2 ? -19.25 -3.203 -24.109 1 32.56 2 GLN B N 1
ATOM 732 C CA . GLN B 1 2 ? -19.703 -3.701 -22.828 1 32.56 2 GLN B CA 1
ATOM 733 C C . GLN B 1 2 ? -19.125 -2.885 -21.672 1 32.56 2 GLN B C 1
ATOM 735 O O . GLN B 1 2 ? -17.938 -3.002 -21.375 1 32.56 2 GLN B O 1
ATOM 740 N N . ALA B 1 3 ? -19.328 -1.697 -21.453 1 35.09 3 ALA B N 1
ATOM 741 C CA . ALA B 1 3 ? -18.891 -0.634 -20.562 1 35.09 3 ALA B CA 1
ATOM 742 C C . ALA B 1 3 ? -19.266 -0.953 -19.109 1 35.09 3 ALA B C 1
ATOM 744 O O . ALA B 1 3 ? -19.188 -0.087 -18.234 1 35.09 3 ALA B O 1
ATOM 745 N N . ILE B 1 4 ? -20.234 -1.79 -18.781 1 38.62 4 ILE B N 1
ATOM 746 C CA . ILE B 1 4 ? -21.109 -2.027 -17.641 1 38.62 4 ILE B CA 1
ATOM 747 C C . ILE B 1 4 ? -20.266 -2.289 -16.391 1 38.62 4 ILE B C 1
ATOM 749 O O . ILE B 1 4 ? -20.609 -1.825 -15.297 1 38.62 4 ILE B O 1
ATOM 753 N N . ASN B 1 5 ? -19.297 -3.295 -16.469 1 43.78 5 ASN B N 1
ATOM 754 C CA . ASN B 1 5 ? -18.625 -3.971 -15.375 1 43.78 5 ASN B CA 1
ATOM 755 C C . ASN B 1 5 ? -17.812 -2.992 -14.523 1 43.78 5 ASN B C 1
ATOM 757 O O . ASN B 1 5 ? -17.562 -3.246 -13.344 1 43.78 5 ASN B O 1
ATOM 761 N N . LEU B 1 6 ? -17.281 -2.051 -15.07 1 48.25 6 LEU B N 1
ATOM 762 C CA . LEU B 1 6 ? -16.484 -1.003 -14.445 1 48.25 6 LEU B CA 1
ATOM 763 C C . LEU B 1 6 ? -17.266 -0.306 -13.344 1 48.25 6 LEU B C 1
ATOM 765 O O . LEU B 1 6 ? -16.703 0.108 -12.328 1 48.25 6 LEU B O 1
ATOM 769 N N . ASP B 1 7 ? -18.688 -0.23 -13.562 1 55.78 7 ASP B N 1
ATOM 770 C CA . ASP B 1 7 ? -19.562 0.731 -12.906 1 55.78 7 ASP B CA 1
ATOM 771 C C . ASP B 1 7 ? -19.859 0.317 -11.469 1 55.78 7 ASP B C 1
ATOM 773 O O . ASP B 1 7 ? -19.766 1.131 -10.547 1 55.78 7 ASP B O 1
ATOM 777 N N . PHE B 1 8 ? -20.391 -1.035 -11.477 1 50.06 8 PHE B N 1
ATOM 778 C CA . PHE B 1 8 ? -20.844 -1.426 -10.141 1 50.06 8 PHE B CA 1
ATOM 779 C C . PHE B 1 8 ? -19.656 -1.606 -9.203 1 50.06 8 PHE B C 1
ATOM 781 O O . PHE B 1 8 ? -19.688 -1.155 -8.055 1 50.06 8 PHE B O 1
ATOM 788 N N . TYR B 1 9 ? -18.75 -2.316 -9.773 1 60.44 9 TYR B N 1
ATOM 789 C CA . TYR B 1 9 ? -17.562 -2.561 -8.945 1 60.44 9 TYR B CA 1
ATOM 790 C C . TYR B 1 9 ? -16.844 -1.259 -8.633 1 60.44 9 TYR B C 1
ATOM 792 O O . TYR B 1 9 ? -16.375 -1.056 -7.504 1 60.44 9 TYR B O 1
ATOM 800 N N . SER B 1 10 ? -17.172 -0.543 -9.57 1 70.25 10 SER B N 1
ATOM 801 C CA . SER B 1 10 ? -16.547 0.762 -9.406 1 70.25 10 SER B CA 1
ATOM 802 C C . SER B 1 10 ? -17.219 1.563 -8.297 1 70.25 10 SER B C 1
ATOM 804 O O . SER B 1 10 ? -16.547 2.205 -7.492 1 70.25 10 SER B O 1
ATOM 806 N N . LEU B 1 11 ? -18.594 1.285 -8.289 1 73.12 11 LEU B N 1
ATOM 807 C CA . LEU B 1 11 ? -19.328 2.057 -7.289 1 73.12 11 LEU B CA 1
ATOM 808 C C . LEU B 1 11 ? -19.016 1.546 -5.883 1 73.12 11 LEU B C 1
ATOM 810 O O . LEU B 1 11 ? -18.828 2.338 -4.957 1 73.12 11 LEU B O 1
ATOM 814 N N . SER B 1 12 ? -19.078 0.265 -5.777 1 81.88 12 SER B N 1
ATOM 815 C CA . SER B 1 12 ? -18.812 -0.321 -4.465 1 81.88 12 SER B CA 1
ATOM 816 C C . SER B 1 12 ? -17.406 0.008 -3.977 1 81.88 12 SER B C 1
ATOM 818 O O . SER B 1 12 ? -17.219 0.317 -2.801 1 81.88 12 SER B O 1
ATOM 820 N N . ARG B 1 13 ? -16.5 -0.02 -4.871 1 85.06 13 ARG B N 1
ATOM 821 C CA . ARG B 1 13 ? -15.109 0.294 -4.531 1 85.06 13 ARG B CA 1
ATOM 822 C C . ARG B 1 13 ? -14.961 1.76 -4.137 1 85.06 13 ARG B C 1
ATOM 824 O O . ARG B 1 13 ? -14.305 2.078 -3.146 1 85.06 13 ARG B O 1
ATOM 831 N N . LEU B 1 14 ? -15.68 2.52 -4.883 1 85.75 14 LEU B N 1
ATOM 832 C CA . LEU B 1 14 ? -15.602 3.951 -4.617 1 85.75 14 LEU B CA 1
ATOM 833 C C . LEU B 1 14 ? -16.219 4.289 -3.27 1 85.75 14 LEU B C 1
ATOM 835 O O . LEU B 1 14 ? -15.656 5.059 -2.492 1 85.75 14 LEU B O 1
ATOM 839 N N . THR B 1 15 ? -17.359 3.689 -3.051 1 91.44 15 THR B N 1
ATOM 840 C CA . THR B 1 15 ? -18.062 3.943 -1.797 1 91.44 15 THR B CA 1
ATOM 841 C C . THR B 1 15 ? -17.234 3.477 -0.608 1 91.44 15 THR B C 1
ATOM 843 O O . THR B 1 15 ? -17.109 4.188 0.393 1 91.44 15 THR B O 1
ATOM 846 N N . ALA B 1 16 ? -16.672 2.352 -0.757 1 92.5 16 ALA B N 1
ATOM 847 C CA . ALA B 1 16 ? -15.844 1.807 0.32 1 92.5 16 ALA B CA 1
ATOM 848 C C . ALA B 1 16 ? -14.633 2.697 0.589 1 92.5 16 ALA B C 1
ATOM 850 O O . ALA B 1 16 ? -14.289 2.951 1.744 1 92.5 16 ALA B O 1
ATOM 851 N N . LYS B 1 17 ? -14.07 3.094 -0.525 1 92.94 17 LYS B N 1
ATOM 852 C CA . LYS B 1 17 ? -12.922 3.992 -0.419 1 92.94 17 LYS B CA 1
ATOM 853 C C . LYS B 1 17 ? -13.305 5.293 0.282 1 92.94 17 LYS B C 1
ATOM 855 O O . LYS B 1 17 ? -12.602 5.738 1.193 1 92.94 17 LYS B O 1
ATOM 860 N N . GLU B 1 18 ? -14.391 5.848 -0.075 1 93.69 18 GLU B N 1
ATOM 861 C CA . GLU B 1 18 ? -14.852 7.105 0.51 1 93.69 18 GLU B CA 1
ATOM 862 C C . GLU B 1 18 ? -15.18 6.938 1.991 1 93.69 18 GLU B C 1
ATOM 864 O O . GLU B 1 18 ? -14.922 7.836 2.793 1 93.69 18 GLU B O 1
ATOM 869 N N . ASP B 1 19 ? -15.75 5.824 2.318 1 94.94 19 ASP B N 1
ATOM 870 C CA . ASP B 1 19 ? -16.078 5.543 3.715 1 94.94 19 ASP B CA 1
ATOM 871 C C . ASP B 1 19 ? -14.805 5.512 4.57 1 94.94 19 ASP B C 1
ATOM 873 O O . ASP B 1 19 ? -14.781 6.066 5.672 1 94.94 19 ASP B O 1
ATOM 877 N N . VAL B 1 20 ? -13.805 4.938 4.055 1 94.75 20 VAL B N 1
ATOM 878 C CA . VAL B 1 20 ? -12.555 4.82 4.793 1 94.75 20 VAL B CA 1
ATOM 879 C C . VAL B 1 20 ? -11.914 6.195 4.945 1 94.75 20 VAL B C 1
ATOM 881 O O . VAL B 1 20 ? -11.344 6.512 5.992 1 94.75 20 VAL B O 1
ATOM 884 N N . LEU B 1 21 ? -12.078 7.031 3.924 1 92.5 21 LEU B N 1
ATOM 885 C CA . LEU B 1 21 ? -11.445 8.344 3.914 1 92.5 21 LEU B CA 1
ATOM 886 C C . LEU B 1 21 ? -12.203 9.32 4.805 1 92.5 21 LEU B C 1
ATOM 888 O O . LEU B 1 21 ? -11.664 10.352 5.203 1 92.5 21 LEU B O 1
ATOM 892 N N . ASN B 1 22 ? -13.367 8.961 5.125 1 92.88 22 ASN B N 1
ATOM 893 C CA . ASN B 1 22 ? -14.234 9.82 5.922 1 92.88 22 ASN B CA 1
ATOM 894 C C . ASN B 1 22 ? -14.07 9.555 7.414 1 92.88 22 ASN B C 1
ATOM 896 O O . ASN B 1 22 ? -14.516 8.523 7.914 1 92.88 22 ASN B O 1
ATOM 900 N N . PRO B 1 23 ? -13.531 10.469 8.141 1 90.56 23 PRO B N 1
ATOM 901 C CA . PRO B 1 23 ? -13.312 10.258 9.578 1 90.56 23 PRO B CA 1
ATOM 902 C C . PRO B 1 23 ? -14.617 10.117 10.359 1 90.56 23 PRO B C 1
ATOM 904 O O . PRO B 1 23 ? -14.602 9.656 11.508 1 90.56 23 PRO B O 1
ATOM 907 N N . ARG B 1 24 ? -15.711 10.383 9.812 1 91.62 24 ARG B N 1
ATOM 908 C CA . ARG B 1 24 ? -17 10.297 10.484 1 91.62 24 ARG B CA 1
ATOM 909 C C . ARG B 1 24 ? -17.656 8.945 10.242 1 91.62 24 ARG B C 1
ATOM 911 O O . ARG B 1 24 ? -18.641 8.594 10.898 1 91.62 24 ARG B O 1
ATOM 918 N N . SER B 1 25 ? -17.109 8.211 9.297 1 93.88 25 SER B N 1
ATOM 919 C CA . SER B 1 25 ? -17.672 6.902 8.984 1 93.88 25 SER B CA 1
ATOM 920 C C . SER B 1 25 ? -17.203 5.844 9.977 1 93.88 25 SER B C 1
ATOM 922 O O . SER B 1 25 ? -16.047 5.859 10.406 1 93.88 25 SER B O 1
ATOM 924 N N . SER B 1 26 ? -18.078 4.844 10.289 1 94.38 26 SER B N 1
ATOM 925 C CA . SER B 1 26 ? -17.688 3.727 11.148 1 94.38 26 SER B CA 1
ATOM 926 C C . SER B 1 26 ? -16.828 2.727 10.383 1 94.38 26 SER B C 1
ATOM 928 O O . SER B 1 26 ? -16.078 1.957 10.992 1 94.38 26 SER B O 1
ATOM 930 N N . ILE B 1 27 ? -17 2.691 9.047 1 95.19 27 ILE B N 1
ATOM 931 C CA . ILE B 1 27 ? -16.188 1.819 8.211 1 95.19 27 ILE B CA 1
ATOM 932 C C . ILE B 1 27 ? -14.789 2.424 8.039 1 95.19 27 ILE B C 1
ATOM 934 O O . ILE B 1 27 ? -14.641 3.516 7.48 1 95.19 27 ILE B O 1
ATOM 938 N N . ASN B 1 28 ? -13.836 1.693 8.602 1 96.19 28 ASN B N 1
ATOM 939 C CA . ASN B 1 28 ? -12.516 2.305 8.562 1 96.19 28 ASN B CA 1
ATOM 940 C C . ASN B 1 28 ? -11.516 1.43 7.809 1 96.19 28 ASN B C 1
ATOM 942 O O . ASN B 1 28 ? -10.32 1.712 7.801 1 96.19 28 ASN B O 1
ATOM 946 N N . TRP B 1 29 ? -11.922 0.335 7.258 1 96.56 29 TRP B N 1
ATOM 947 C CA . TRP B 1 29 ? -11.055 -0.413 6.359 1 96.56 29 TRP B CA 1
ATOM 948 C C . TRP B 1 29 ? -11.859 -1.084 5.254 1 96.56 29 TRP B C 1
ATOM 950 O O . TRP B 1 29 ? -13.062 -1.327 5.41 1 96.56 29 TRP B O 1
ATOM 960 N N . ALA B 1 30 ? -11.227 -1.332 4.137 1 95.69 30 ALA B N 1
ATOM 961 C CA . ALA B 1 30 ? -11.789 -2 2.963 1 95.69 30 ALA B CA 1
ATOM 962 C C . ALA B 1 30 ? -10.719 -2.822 2.24 1 95.69 30 ALA B C 1
ATOM 964 O O . ALA B 1 30 ? -9.555 -2.43 2.191 1 95.69 30 ALA B O 1
ATOM 965 N N . LEU B 1 31 ? -11.188 -3.953 1.694 1 94 31 LEU B N 1
ATOM 966 C CA . LEU B 1 31 ? -10.312 -4.855 0.951 1 94 31 LEU B CA 1
ATOM 967 C C . LEU B 1 31 ? -10.805 -5.02 -0.485 1 94 31 LEU B C 1
ATOM 969 O O . LEU B 1 31 ? -11.992 -5.254 -0.72 1 94 31 LEU B O 1
ATOM 973 N N . PHE B 1 32 ? -9.852 -4.863 -1.383 1 91.62 32 PHE B N 1
ATOM 974 C CA . PHE B 1 32 ? -10.164 -4.973 -2.803 1 91.62 32 PHE B CA 1
ATOM 975 C C . PHE B 1 32 ? -9.375 -6.105 -3.445 1 91.62 32 PHE B C 1
ATOM 977 O O . PHE B 1 32 ? -8.195 -6.293 -3.141 1 91.62 32 PHE B O 1
ATOM 984 N N . ALA B 1 33 ? -10.055 -6.828 -4.219 1 88.25 33 ALA B N 1
ATOM 985 C CA . ALA B 1 33 ? -9.414 -7.91 -4.961 1 88.25 33 ALA B CA 1
ATOM 986 C C . ALA B 1 33 ? -9.336 -7.586 -6.449 1 88.25 33 ALA B C 1
ATOM 988 O O . ALA B 1 33 ? -10.258 -6.988 -7.008 1 88.25 33 ALA B O 1
ATOM 989 N N . TYR B 1 34 ? -8.172 -7.902 -6.922 1 78.62 34 TYR B N 1
ATOM 990 C CA . TYR B 1 34 ? -7.996 -7.754 -8.359 1 78.62 34 TYR B CA 1
ATOM 991 C C . TYR B 1 34 ? -8.742 -8.852 -9.117 1 78.62 34 TYR B C 1
ATOM 993 O O . TYR B 1 34 ? -8.625 -10.031 -8.781 1 78.62 34 TYR B O 1
ATOM 1001 N N . ASP B 1 35 ? -9.609 -8.305 -9.961 1 70.75 35 ASP B N 1
ATOM 1002 C CA . ASP B 1 35 ? -10.305 -9.25 -10.836 1 70.75 35 ASP B CA 1
ATOM 1003 C C . ASP B 1 35 ? -9.516 -9.477 -12.125 1 70.75 35 ASP B C 1
ATOM 1005 O O . ASP B 1 35 ? -9.344 -8.555 -12.93 1 70.75 35 ASP B O 1
ATOM 1009 N N . GLY B 1 36 ? -8.703 -10.477 -12.258 1 63.69 36 GLY B N 1
ATOM 1010 C CA . GLY B 1 36 ? -7.863 -10.852 -13.383 1 63.69 36 GLY B CA 1
ATOM 1011 C C . GLY B 1 36 ? -8.562 -10.719 -14.719 1 63.69 36 GLY B C 1
ATOM 1012 O O . GLY B 1 36 ? -7.926 -10.453 -15.734 1 63.69 36 GLY B O 1
ATOM 1013 N N . ILE B 1 37 ? -9.82 -10.852 -14.742 1 59.19 37 ILE B N 1
ATOM 1014 C CA . ILE B 1 37 ? -10.539 -10.867 -16.016 1 59.19 37 ILE B CA 1
ATOM 1015 C C . ILE B 1 37 ? -10.719 -9.438 -16.531 1 59.19 37 ILE B C 1
ATOM 1017 O O . ILE B 1 37 ? -10.406 -9.141 -17.688 1 59.19 37 ILE B O 1
ATOM 1021 N N . THR B 1 38 ? -11.078 -8.523 -15.688 1 59.91 38 THR B N 1
ATOM 1022 C CA . THR B 1 38 ? -11.398 -7.168 -16.109 1 59.91 38 THR B CA 1
ATOM 1023 C C . THR B 1 38 ? -10.312 -6.188 -15.664 1 59.91 38 THR B C 1
ATOM 1025 O O . THR B 1 38 ? -10.32 -5.023 -16.062 1 59.91 38 THR B O 1
ATOM 1028 N N . ASN B 1 39 ? -9.273 -6.703 -15.047 1 65.69 39 ASN B N 1
ATOM 1029 C CA . ASN B 1 39 ? -8.219 -5.863 -14.484 1 65.69 39 ASN B CA 1
ATOM 1030 C C . ASN B 1 39 ? -8.781 -4.805 -13.547 1 65.69 39 ASN B C 1
ATOM 1032 O O . ASN B 1 39 ? -8.25 -3.697 -13.453 1 65.69 39 ASN B O 1
ATOM 1036 N N . ASN B 1 40 ? -10.023 -5.059 -13.195 1 71.44 40 ASN B N 1
ATOM 1037 C CA . ASN B 1 40 ? -10.641 -4.133 -12.25 1 71.44 40 ASN B CA 1
ATOM 1038 C C . ASN B 1 40 ? -10.547 -4.645 -10.82 1 71.44 40 ASN B C 1
ATOM 1040 O O . ASN B 1 40 ? -10.375 -5.844 -10.594 1 71.44 40 ASN B O 1
ATOM 1044 N N . LEU B 1 41 ? -10.477 -3.596 -9.906 1 77.69 41 LEU B N 1
ATOM 1045 C CA . LEU B 1 41 ? -10.531 -3.941 -8.492 1 77.69 41 LEU B CA 1
ATOM 1046 C C . LEU B 1 41 ? -11.977 -4.137 -8.031 1 77.69 41 LEU B C 1
ATOM 1048 O O . LEU B 1 41 ? -12.867 -3.379 -8.43 1 77.69 41 LEU B O 1
ATOM 1052 N N . LYS B 1 42 ? -12.25 -5.25 -7.359 1 86.38 42 LYS B N 1
ATOM 1053 C CA . LYS B 1 42 ? -13.547 -5.527 -6.742 1 86.38 42 LYS B CA 1
ATOM 1054 C C . LYS B 1 42 ? -13.453 -5.449 -5.223 1 86.38 42 LYS B C 1
ATOM 1056 O O . LYS B 1 42 ? -12.484 -5.918 -4.625 1 86.38 42 LYS B O 1
ATOM 1061 N N . LEU B 1 43 ? -14.516 -4.855 -4.672 1 90.88 43 LEU B N 1
ATOM 1062 C CA . LEU B 1 43 ? -14.57 -4.855 -3.215 1 90.88 43 LEU B CA 1
ATOM 1063 C C . LEU B 1 43 ? -14.742 -6.273 -2.678 1 90.88 43 LEU B C 1
ATOM 1065 O O . LEU B 1 43 ? -15.688 -6.973 -3.045 1 90.88 43 LEU B O 1
ATOM 1069 N N . SER B 1 44 ? -13.828 -6.664 -1.934 1 90.94 44 SER B N 1
ATOM 1070 C CA . SER B 1 44 ? -13.859 -8.008 -1.367 1 90.94 44 SER B CA 1
ATOM 1071 C C . SER B 1 44 ? -14.445 -8.008 0.038 1 90.94 44 SER B C 1
ATOM 1073 O O . SER B 1 44 ? -15.188 -8.922 0.409 1 90.94 44 SER B O 1
ATOM 1075 N N . ASP B 1 45 ? -14.109 -7.086 0.838 1 93.38 45 ASP B N 1
ATOM 1076 C CA . ASP B 1 45 ? -14.57 -6.984 2.219 1 93.38 45 ASP B CA 1
ATOM 1077 C C . ASP B 1 45 ? -14.328 -5.586 2.779 1 93.38 45 ASP B C 1
ATOM 1079 O O . ASP B 1 45 ? -13.547 -4.812 2.217 1 93.38 45 ASP B O 1
ATOM 1083 N N . SER B 1 46 ? -15.023 -5.211 3.77 1 94.44 46 SER B N 1
ATOM 1084 C CA . SER B 1 46 ? -14.836 -3.953 4.488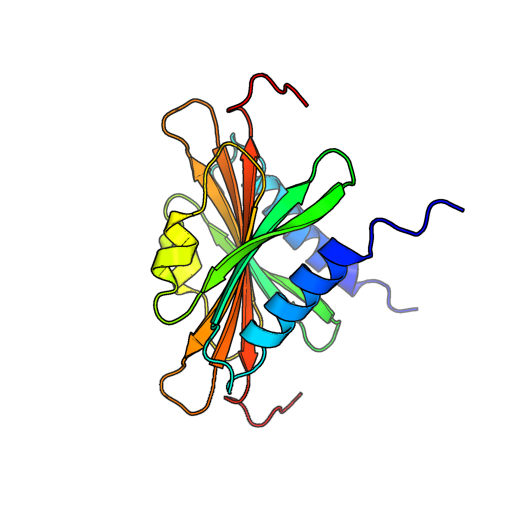 1 94.44 46 SER B CA 1
ATOM 1085 C C . SER B 1 46 ? -15.359 -4.051 5.918 1 94.44 46 SER B C 1
ATOM 1087 O O . SER B 1 46 ? -16.078 -4.996 6.258 1 94.44 46 SER B O 1
ATOM 1089 N N . GLY B 1 47 ? -14.914 -3.199 6.719 1 94.44 47 GLY B N 1
ATOM 1090 C CA . GLY B 1 47 ? -15.383 -3.252 8.094 1 94.44 47 GLY B CA 1
ATOM 1091 C C . GLY B 1 47 ? -14.852 -2.117 8.953 1 94.44 47 GLY B C 1
ATOM 1092 O O . GLY B 1 47 ? -14.281 -1.155 8.43 1 94.44 47 GLY B O 1
ATOM 1093 N N . ALA B 1 48 ? -15.266 -2.279 10.289 1 91.81 48 ALA B N 1
ATOM 1094 C CA . ALA B 1 48 ? -14.93 -1.227 11.242 1 91.81 48 ALA B CA 1
ATOM 1095 C C . ALA B 1 48 ? -14.039 -1.766 12.359 1 91.81 48 ALA B C 1
ATOM 1097 O O . ALA B 1 48 ? -14.023 -2.971 12.617 1 91.81 48 ALA B O 1
ATOM 1098 N N . ASP B 1 49 ? -13.25 -0.78 13.023 1 82.62 49 ASP B N 1
ATOM 1099 C CA . ASP B 1 49 ? -12.586 -0.882 14.312 1 82.62 49 ASP B CA 1
ATOM 1100 C C . ASP B 1 49 ? -11.203 -1.503 14.172 1 82.62 49 ASP B C 1
ATOM 1102 O O . ASP B 1 49 ? -10.188 -0.84 14.422 1 82.62 49 ASP B O 1
ATOM 1106 N N . ASP B 1 50 ? -11.125 -2.77 13.859 1 85.19 50 ASP B N 1
ATOM 1107 C CA . ASP B 1 50 ? -9.82 -3.41 13.984 1 85.19 50 ASP B CA 1
ATOM 1108 C C . ASP B 1 50 ? -9.18 -3.637 12.617 1 85.19 50 ASP B C 1
ATOM 1110 O O . ASP B 1 50 ? -9.664 -4.457 11.828 1 85.19 50 ASP B O 1
ATOM 1114 N N . VAL B 1 51 ? -8.109 -2.873 12.312 1 85.69 51 VAL B N 1
ATOM 1115 C CA . VAL B 1 51 ? -7.395 -2.99 11.047 1 85.69 51 VAL B CA 1
ATOM 1116 C C . VAL B 1 51 ? -6.723 -4.359 10.961 1 85.69 51 VAL B C 1
ATOM 1118 O O . VAL B 1 51 ? -6.426 -4.844 9.859 1 85.69 51 VAL B O 1
ATOM 1121 N N . SER B 1 52 ? -6.535 -4.941 12.172 1 89.12 52 SER B N 1
ATOM 1122 C CA . SER B 1 52 ? -5.977 -6.289 12.188 1 89.12 52 SER B CA 1
ATOM 1123 C C . SER B 1 52 ? -6.848 -7.258 11.398 1 89.12 52 SER B C 1
ATOM 1125 O O . SER B 1 52 ? -6.355 -8.25 10.859 1 89.12 52 SER B O 1
ATOM 1127 N N . ASP B 1 53 ? -8.117 -6.945 11.383 1 90.38 53 ASP B N 1
ATOM 1128 C CA . ASP B 1 53 ? -9.031 -7.754 10.586 1 90.38 53 ASP B CA 1
ATOM 1129 C C . ASP B 1 53 ? -8.68 -7.684 9.102 1 90.38 53 ASP B C 1
ATOM 1131 O O . ASP B 1 53 ? -8.75 -8.688 8.391 1 90.38 53 ASP B O 1
ATOM 1135 N N . LEU B 1 54 ? -8.312 -6.543 8.664 1 91.12 54 LEU B N 1
ATOM 1136 C CA . LEU B 1 54 ? -7.883 -6.344 7.281 1 91.12 54 LEU B CA 1
ATOM 1137 C C . LEU B 1 54 ? -6.629 -7.156 6.977 1 91.12 54 LEU B C 1
ATOM 1139 O O . LEU B 1 54 ? -6.57 -7.859 5.969 1 91.12 54 LEU B O 1
ATOM 1143 N N . ALA B 1 55 ? -5.66 -7.051 7.848 1 87.56 55 ALA B N 1
ATOM 1144 C CA . ALA B 1 55 ? -4.391 -7.742 7.656 1 87.56 55 ALA B CA 1
ATOM 1145 C C . ALA B 1 55 ? -4.602 -9.25 7.539 1 87.56 55 ALA B C 1
ATOM 1147 O O . ALA B 1 55 ? -3.92 -9.922 6.754 1 87.56 55 ALA B O 1
ATOM 1148 N N . GLY B 1 56 ? -5.566 -9.68 8.281 1 88.19 56 GLY B N 1
ATOM 1149 C CA . GLY B 1 56 ? -5.84 -11.109 8.305 1 88.19 56 GLY B CA 1
ATOM 1150 C C . GLY B 1 56 ? -6.492 -11.609 7.031 1 88.19 56 GLY B C 1
ATOM 1151 O O . GLY B 1 56 ? -6.59 -12.82 6.816 1 88.19 56 GLY B O 1
ATOM 1152 N N . ARG B 1 57 ? -6.871 -10.742 6.227 1 86.44 57 ARG B N 1
ATOM 1153 C CA . ARG B 1 57 ? -7.609 -11.133 5.031 1 86.44 57 ARG B CA 1
ATOM 1154 C C . ARG B 1 57 ? -6.676 -11.281 3.834 1 86.44 57 ARG B C 1
ATOM 1156 O O . ARG B 1 57 ? -7.074 -11.797 2.789 1 86.44 57 ARG B O 1
ATOM 1163 N N . PHE B 1 58 ? -5.43 -10.852 4.023 1 86.06 58 PHE B N 1
ATOM 1164 C CA . PHE B 1 58 ? -4.469 -10.984 2.934 1 86.06 58 PHE B CA 1
ATOM 1165 C C . PHE B 1 58 ? -4 -12.422 2.795 1 86.06 58 PHE B C 1
ATOM 1167 O O . PHE B 1 58 ? -3.629 -13.062 3.783 1 86.06 58 PHE B O 1
ATOM 1174 N N . TYR B 1 59 ? -4.148 -12.93 1.535 1 77.81 59 TYR B N 1
ATOM 1175 C CA . TYR B 1 59 ? -3.678 -14.273 1.225 1 77.81 59 TYR B CA 1
ATOM 1176 C C . TYR B 1 59 ? -2.783 -14.266 -0.009 1 77.81 59 TYR B C 1
ATOM 1178 O O . TYR B 1 59 ? -2.973 -13.453 -0.918 1 77.81 59 TYR B O 1
ATOM 1186 N N . PRO B 1 60 ? -1.771 -15.141 -0.027 1 71.19 60 PRO B N 1
ATOM 1187 C CA . PRO B 1 60 ? -0.783 -15.156 -1.107 1 71.19 60 PRO B CA 1
ATOM 1188 C C . PRO B 1 60 ? -1.367 -15.625 -2.438 1 71.19 60 PRO B C 1
ATOM 1190 O O . PRO B 1 60 ? -0.713 -15.516 -3.477 1 71.19 60 PRO B O 1
ATOM 1193 N N . SER B 1 61 ? -2.6 -16.016 -2.5 1 73.06 61 SER B N 1
ATOM 1194 C CA . SER B 1 61 ? -3.105 -16.672 -3.701 1 73.06 61 SER B CA 1
ATOM 1195 C C . SER B 1 61 ? -3.557 -15.648 -4.742 1 73.06 61 SER B C 1
ATOM 1197 O O . SER B 1 61 ? -3.695 -15.977 -5.922 1 73.06 61 SER B O 1
ATOM 1199 N N . ARG B 1 62 ? -3.771 -14.422 -4.418 1 78.69 62 ARG B N 1
ATOM 1200 C CA . ARG B 1 62 ? -4.199 -13.414 -5.383 1 78.69 62 ARG B CA 1
ATOM 1201 C C . ARG B 1 62 ? -3.789 -12.016 -4.926 1 78.69 62 ARG B C 1
ATOM 1203 O O . ARG B 1 62 ? -3.637 -11.766 -3.73 1 78.69 62 ARG B O 1
ATOM 1210 N N . PRO B 1 63 ? -3.557 -11.148 -5.938 1 87 63 PRO B N 1
ATOM 1211 C CA . PRO B 1 63 ? -3.252 -9.766 -5.566 1 87 63 PRO B CA 1
ATOM 1212 C C . PRO B 1 63 ? -4.418 -9.07 -4.863 1 87 63 PRO B C 1
ATOM 1214 O O . PRO B 1 63 ? -5.57 -9.227 -5.273 1 87 63 PRO B O 1
ATOM 1217 N N . LEU B 1 64 ? -4.113 -8.438 -3.746 1 91.31 64 LEU B N 1
ATOM 1218 C CA . LEU B 1 64 ? -5.113 -7.699 -2.98 1 91.31 64 LEU B CA 1
ATOM 1219 C C . LEU B 1 64 ? -4.605 -6.305 -2.627 1 91.31 64 LEU B C 1
ATOM 1221 O O . LEU B 1 64 ? -3.395 -6.066 -2.602 1 91.31 64 LEU B O 1
ATOM 1225 N N . CYS B 1 65 ? -5.641 -5.48 -2.422 1 93.19 65 CYS B N 1
ATOM 122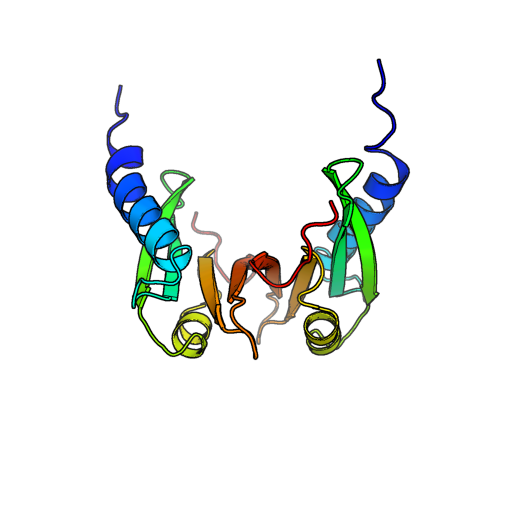6 C CA . CYS B 1 65 ? -5.355 -4.125 -1.958 1 93.19 65 CYS B CA 1
ATOM 1227 C C . CYS B 1 65 ? -6.254 -3.754 -0.783 1 93.19 65 CYS B C 1
ATOM 1229 O O . CYS B 1 65 ? -7.477 -3.887 -0.862 1 93.19 65 CYS B O 1
ATOM 1231 N N . GLY B 1 66 ? -5.605 -3.357 0.275 1 95 66 GLY B N 1
ATOM 1232 C CA . GLY B 1 66 ? -6.332 -2.926 1.458 1 95 66 GLY B CA 1
ATOM 1233 C C . GLY B 1 66 ? -6.176 -1.443 1.743 1 95 66 GLY B C 1
ATOM 1234 O O . GLY B 1 66 ? -5.094 -0.88 1.566 1 95 66 GLY B O 1
ATOM 1235 N N . LEU B 1 67 ? -7.25 -0.854 2.104 1 95.44 67 LEU B N 1
ATOM 1236 C CA . LEU B 1 67 ? -7.27 0.532 2.557 1 95.44 67 LEU B CA 1
ATOM 1237 C C . LEU B 1 67 ? -7.789 0.629 3.988 1 95.44 67 LEU B C 1
ATOM 1239 O O . LEU B 1 67 ? -8.773 -0.026 4.34 1 95.44 67 LEU B O 1
ATOM 1243 N N . CYS B 1 68 ? -7.094 1.47 4.773 1 95.88 68 CYS B N 1
ATOM 1244 C CA . CYS B 1 68 ? -7.609 1.604 6.133 1 95.88 68 CYS B CA 1
ATOM 1245 C C . CYS B 1 68 ? -7.297 2.982 6.699 1 95.88 68 CYS B C 1
ATOM 1247 O O . CYS B 1 68 ? -6.371 3.652 6.238 1 95.88 68 CYS B O 1
ATOM 1249 N N . ARG B 1 69 ? -8.062 3.391 7.609 1 93.88 69 ARG B N 1
ATOM 1250 C CA . ARG B 1 69 ? -7.883 4.609 8.391 1 93.88 69 ARG B CA 1
ATOM 1251 C C . ARG B 1 69 ? -7.426 4.285 9.812 1 93.88 69 ARG B C 1
ATOM 1253 O O . ARG B 1 69 ? -8.055 3.486 10.508 1 93.88 69 ARG B O 1
ATOM 1260 N N . VAL B 1 70 ? -6.316 4.875 10.133 1 89.5 70 VAL B N 1
ATOM 1261 C CA . VAL B 1 70 ? -5.77 4.684 11.477 1 89.5 70 VAL B CA 1
ATOM 1262 C C . VAL B 1 70 ? -5.777 6.008 12.234 1 89.5 70 VAL B C 1
ATOM 1264 O O . VAL B 1 70 ? -5.348 7.035 11.703 1 89.5 70 VAL B O 1
ATOM 1267 N N . GLY B 1 71 ? -6.363 5.938 13.414 1 84.31 71 GLY B N 1
ATOM 1268 C CA . GLY B 1 71 ? -6.391 7.137 14.242 1 84.31 71 GLY B CA 1
ATOM 1269 C C . GLY B 1 71 ? -5.027 7.508 14.797 1 84.31 71 GLY B C 1
ATOM 1270 O O . GLY B 1 71 ? -4.176 6.637 15 1 84.31 71 GLY B O 1
ATOM 1271 N N . THR B 1 72 ? -4.789 8.859 14.867 1 76.69 72 THR B N 1
ATOM 1272 C CA . THR B 1 72 ? -3.588 9.359 15.523 1 76.69 72 THR B CA 1
ATOM 1273 C C . THR B 1 72 ? -3.91 9.852 16.938 1 76.69 72 THR B C 1
ATOM 1275 O O . THR B 1 72 ? -5.078 9.922 17.312 1 76.69 72 THR B O 1
ATOM 1278 N N . GLU B 1 73 ? -2.871 9.883 17.859 1 72.56 73 GLU B N 1
ATOM 1279 C CA . GLU B 1 73 ? -3.043 10.367 19.234 1 72.56 73 GLU B CA 1
ATOM 1280 C C . GLU B 1 73 ? -3.736 11.727 19.25 1 72.56 73 GLU B C 1
ATOM 1282 O O . GLU B 1 73 ? -4.395 12.086 20.234 1 72.56 73 GLU B O 1
ATOM 1287 N N . GLY B 1 74 ? -3.949 12.406 18.125 1 72.56 74 GLY B N 1
ATOM 1288 C CA . GLY B 1 74 ? -4.625 13.688 17.984 1 72.56 74 GLY B CA 1
ATOM 1289 C C . GLY B 1 74 ? -5.84 13.625 17.078 1 72.56 74 GLY B C 1
ATOM 1290 O O . GLY B 1 74 ? -6.578 12.641 17.094 1 72.56 74 GLY B O 1
ATOM 1291 N N . THR B 1 75 ? -6.27 14.742 16.734 1 73.69 75 THR B N 1
ATOM 1292 C CA . THR B 1 75 ? -7.441 14.867 15.867 1 73.69 75 THR B CA 1
ATOM 1293 C C . THR B 1 75 ? -7.121 14.414 14.445 1 73.69 75 THR B C 1
ATOM 1295 O O . THR B 1 75 ? -8 14.383 13.578 1 73.69 75 THR B O 1
ATOM 1298 N N . GLY B 1 76 ? -5.891 13.898 14.352 1 81.94 76 GLY B N 1
ATOM 1299 C CA . GLY B 1 76 ? -5.504 13.547 13 1 81.94 76 GLY B CA 1
ATOM 1300 C C . GLY B 1 76 ? -5.707 12.07 12.688 1 81.94 76 GLY B C 1
ATOM 1301 O O . GLY B 1 76 ? -6.145 11.305 13.547 1 81.94 76 GLY B O 1
ATOM 1302 N N . HIS B 1 77 ? -5.863 11.758 11.5 1 89.62 77 HIS B N 1
ATOM 1303 C CA . HIS B 1 77 ? -5.926 10.367 11.062 1 89.62 77 HIS B CA 1
ATOM 1304 C C . HIS B 1 77 ? -4.973 10.117 9.898 1 89.62 77 HIS B C 1
ATOM 1306 O O . HIS B 1 77 ? -4.527 11.062 9.234 1 89.62 77 HIS B O 1
ATOM 1312 N N . CYS B 1 78 ? -4.594 8.828 9.797 1 90.69 78 CYS B N 1
ATOM 1313 C CA . CYS B 1 78 ? -3.762 8.391 8.68 1 90.69 78 CYS B CA 1
ATOM 1314 C C . CYS B 1 78 ? -4.516 7.398 7.797 1 90.69 78 CYS B C 1
ATOM 1316 O O . CYS B 1 78 ? -5.25 6.547 8.297 1 90.69 78 CYS B O 1
ATOM 1318 N N . ILE B 1 79 ? -4.379 7.688 6.555 1 93.06 79 ILE B N 1
ATOM 1319 C CA . ILE B 1 79 ? -4.879 6.707 5.594 1 93.06 79 ILE B CA 1
ATOM 1320 C C . ILE B 1 79 ? -3.723 5.84 5.098 1 93.06 79 ILE B C 1
ATOM 1322 O O . ILE B 1 79 ? -2.693 6.359 4.656 1 93.06 79 ILE B O 1
ATOM 1326 N N . VAL B 1 80 ? -3.932 4.48 5.18 1 93.38 80 VAL B N 1
ATOM 1327 C CA . VAL B 1 80 ? -2.883 3.545 4.789 1 93.38 80 VAL B CA 1
ATOM 1328 C C . VAL B 1 80 ? -3.391 2.635 3.672 1 93.38 80 VAL B C 1
ATOM 1330 O O . VAL B 1 80 ? -4.5 2.105 3.752 1 93.38 80 VAL B O 1
ATOM 1333 N N . LEU B 1 81 ? -2.605 2.598 2.645 1 93.62 81 LEU B N 1
ATOM 1334 C CA . LEU B 1 81 ? -2.85 1.658 1.557 1 93.62 81 LEU B CA 1
ATOM 1335 C C . LEU B 1 81 ? -1.844 0.512 1.59 1 93.62 81 LEU B C 1
ATOM 1337 O O . LEU B 1 81 ? -0.642 0.741 1.747 1 93.62 81 LEU B O 1
ATOM 1341 N N . ILE B 1 82 ? -2.342 -0.72 1.517 1 93.75 82 ILE B N 1
ATOM 1342 C CA . ILE B 1 82 ? -1.501 -1.91 1.462 1 93.75 82 ILE B CA 1
ATOM 1343 C C . ILE B 1 82 ? -1.825 -2.713 0.204 1 93.75 82 ILE B C 1
ATOM 1345 O O . ILE B 1 82 ? -2.984 -3.066 -0.034 1 93.75 82 ILE B O 1
ATOM 1349 N N . ALA B 1 83 ? -0.827 -2.914 -0.562 1 92.25 83 ALA B N 1
ATOM 1350 C CA . ALA B 1 83 ? -0.973 -3.748 -1.752 1 92.25 83 ALA B CA 1
ATOM 1351 C C . ALA B 1 83 ? 0.06 -4.871 -1.763 1 92.25 83 ALA B C 1
ATOM 1353 O O . ALA B 1 83 ? 1.237 -4.645 -1.476 1 92.25 83 ALA B O 1
ATOM 1354 N N . TRP B 1 84 ? -0.383 -6.094 -2.055 1 89.75 84 TRP B N 1
ATOM 1355 C CA . TRP B 1 84 ? 0.583 -7.184 -2.123 1 89.75 84 TRP B CA 1
ATOM 1356 C C . TRP B 1 84 ? 0.36 -8.031 -3.369 1 89.75 84 TRP B C 1
ATOM 1358 O O . TRP B 1 84 ? -0.779 -8.219 -3.805 1 89.75 84 TRP B O 1
ATOM 1368 N N . VAL B 1 85 ? 1.422 -8.508 -3.887 1 87.75 85 VAL B N 1
ATOM 1369 C CA . VAL B 1 85 ? 1.455 -9.414 -5.031 1 87.75 85 VAL B CA 1
ATOM 1370 C C . VAL B 1 85 ? 2.383 -10.586 -4.738 1 87.75 85 VAL B C 1
ATOM 1372 O O . VAL B 1 85 ? 3.514 -10.398 -4.285 1 87.75 85 VAL B O 1
ATOM 1375 N N . SER B 1 86 ? 1.838 -11.719 -4.844 1 86.25 86 SER B N 1
ATOM 1376 C CA . SER B 1 86 ? 2.637 -12.906 -4.586 1 86.25 86 SER B CA 1
ATOM 1377 C C . SER B 1 86 ? 3.236 -13.461 -5.875 1 86.25 86 SER B C 1
ATOM 1379 O O . SER B 1 86 ? 2.576 -13.477 -6.914 1 86.25 86 SER B O 1
ATOM 1381 N N . TYR B 1 87 ? 4.504 -13.766 -5.809 1 80.06 87 TYR B N 1
ATOM 1382 C CA . TYR B 1 87 ? 5.227 -14.367 -6.922 1 80.06 87 TYR B CA 1
ATOM 1383 C C . TYR B 1 87 ? 5.598 -15.812 -6.605 1 80.06 87 TYR B C 1
ATOM 1385 O O . TYR B 1 87 ? 6.023 -16.125 -5.492 1 80.06 87 TYR B O 1
ATOM 1393 N N . GLY B 1 88 ? 5.379 -16.75 -7.652 1 69.44 88 GLY B N 1
ATOM 1394 C CA . GLY B 1 88 ? 5.859 -18.109 -7.547 1 69.44 88 GLY B CA 1
ATOM 1395 C C . GLY B 1 88 ? 4.82 -19.062 -6.992 1 69.44 88 GLY B C 1
ATOM 1396 O O . GLY B 1 88 ? 5.039 -20.281 -6.957 1 69.44 88 GLY B O 1
ATOM 1397 N N . SER B 1 89 ? 4.074 -18.578 -5.957 1 54.66 89 SER B N 1
ATOM 1398 C CA . SER B 1 89 ? 3.293 -19.719 -5.48 1 54.66 89 SER B CA 1
ATOM 1399 C C . SER B 1 89 ? 2.564 -20.406 -6.629 1 54.66 89 SER B C 1
ATOM 1401 O O . SER B 1 89 ? 2.439 -21.625 -6.645 1 54.66 89 SER B O 1
ATOM 1403 N N . GLN B 1 90 ? 1.461 -19.859 -7.281 1 49.47 90 GLN B N 1
ATOM 1404 C CA . GLN B 1 90 ? 0.624 -20.672 -8.156 1 49.47 90 GLN B CA 1
ATOM 1405 C C . GLN B 1 90 ? 1.362 -21.031 -9.445 1 49.47 90 GLN B C 1
ATOM 1407 O O . GLN B 1 90 ? 2.318 -20.359 -9.828 1 49.47 90 GLN B O 1
ATOM 1412 N N . SER B 1 91 ? 0.946 -22.375 -10.156 1 41.91 91 SER B N 1
ATOM 1413 C CA . SER B 1 91 ? 0.471 -22.578 -11.523 1 41.91 91 SER B CA 1
ATOM 1414 C C . SER B 1 91 ? -0.205 -21.328 -12.07 1 41.91 91 SER B C 1
ATOM 1416 O O . SER B 1 91 ? -1.197 -20.859 -11.508 1 41.91 91 SER B O 1
ATOM 1418 N N . ASN B 1 92 ? 0.425 -20.219 -12.336 1 40.41 92 ASN B N 1
ATOM 1419 C CA . ASN B 1 92 ? -0.114 -19.031 -12.984 1 40.41 92 ASN B CA 1
ATOM 1420 C C . ASN B 1 92 ? -1.36 -19.359 -13.805 1 40.41 92 ASN B C 1
ATOM 1422 O O . ASN B 1 92 ? -1.259 -19.844 -14.93 1 40.41 92 ASN B O 1
ATOM 1426 N N . ASN B 1 93 ? -2.25 -20.172 -13.312 1 35.44 93 ASN B N 1
ATOM 1427 C CA . ASN B 1 93 ? -3.393 -20.328 -14.203 1 35.44 93 ASN B CA 1
ATOM 1428 C C . ASN B 1 93 ? -4.074 -19 -14.484 1 35.44 93 ASN B C 1
ATOM 1430 O O . ASN B 1 93 ? -4.801 -18.469 -13.633 1 35.44 93 ASN B O 1
ATOM 1434 N N . PHE B 1 94 ? -3.371 -17.859 -14.625 1 29.48 94 PHE B N 1
ATOM 1435 C CA . PHE B 1 94 ? -4.211 -16.906 -15.352 1 29.48 94 PHE B CA 1
ATOM 1436 C C . PHE B 1 94 ? -4.52 -17.406 -16.75 1 29.48 94 PHE B C 1
ATOM 1438 O O . PHE B 1 94 ? -3.711 -18.125 -17.359 1 29.48 94 PHE B O 1
#

Sequence (188 aa):
MQAINLDFYSLSRLTAKEDVLNPRSSINWALFAYDGITNNLKLSDSGADDVSDLAGRFYPSRPLCGLCRVGTEGTGHCIVLIAWVSYGSQSNNFMQAINLDFYSLSRLTAKEDVLNPRSSINWALFAYDGITNNLKLSDSGADDVSDLAGRFYPSRPLCGLCRVGTEGTGHCIVLIAWVSYGSQSNNF

Organism: NCBI:txid62062

InterPro domains:
  IPR002108 Actin-depolymerising factor homology domain [PF00241] (16-87)
  IPR029006 ADF-H/Gelsolin-like domain superfamily [G3DSA:3.40.20.10] (2-93)

Radius of gyration: 17.7 Å; Cα contacts (8 Å, |Δi|>4): 375; chains: 2; bounding box: 41×47×46 Å

pLDDT: mean 79.09, std 18.5, range [29.02, 96.62]

Nearest PDB structures (foldseek):
  5y1z-assembly1_A  TM=8.269E-01  e=5.275E-06  Homo sapiens
  5y1z-assembly2_B  TM=8.822E-01  e=1.235E-05  Homo sapiens
  1x67-assembly1_A  TM=8.202E-01  e=1.235E-05  Homo sapiens
  4liz-assembly1_A  TM=8.221E-01  e=2.932E-03  Entamoeba histolytica HM-1:IMSS-A
  2w0i-assembly1_A  TM=6.885E-01  e=2.952E-02  Homo sapiens

Solvent-accessible surface area (backbone atoms only — not comparable to full-atom values): 10436 Å² total; per-residue (Å²): 129,93,74,62,83,63,47,68,40,36,44,53,35,47,50,45,51,49,32,27,73,32,87,84,42,68,39,23,29,29,32,28,31,61,35,82,87,75,72,37,61,32,63,68,48,69,41,56,88,54,65,66,58,57,64,67,64,67,55,73,86,50,47,38,36,36,39,33,45,43,81,42,103,60,95,19,36,29,41,38,39,38,35,39,42,50,42,70,66,63,84,74,78,119,133,91,72,63,71,62,49,58,34,39,44,53,34,46,50,46,51,51,32,26,72,32,89,85,43,70,38,24,30,31,31,28,31,60,35,82,86,74,73,37,60,30,63,68,48,67,41,55,90,54,64,66,59,58,62,68,65,67,52,76,88,52,46,37,37,35,41,33,43,43,80,42,104,58,96,21,37,30,41,38,38,38,36,38,41,52,41,70,68,69,82,75,76,119

Secondary structure (DSSP, 8-state):
---GGGSHHHHHHHHHHHHHH-TT-S--EEEEEEETTTTEEEEEEEESS-HHHHHTT--TTS-EEEEEEEE-SSS-EEEEEEEEEEES-S----/----HHHHHHHHHHHHHHHHH-TT-S--EEEEEEETTTTEEEEEEEESS-HHHHHTT--TTS-EEEEEEEE-SSS-EEEEEEEEEEESSS----

Foldseek 3Di:
DPPDPCDPQVVVVVVLVVLCVDPVHQWFKWKWFQDVVVSDTGTDDTGGDDCVVVVVVDDQPGKMKMWGWDDDPDPDIDIDIDIDHHPDPDPPPD/DPPPPCPPQVVVVVVLVVLCVDPVHQWFKWKWFQDVVVSDTGTDDTGGDDCVVVVVVDDQPGKMKMWGWDDDPDPDIDIDIDIDHHPPPDPPPD